Protein AF-A0ABD2A4E5-F1 (afdb_monomer)

Organism: Vespula squamosa (NCBI:txid30214)

Sequence (308 aa):
MLIKDEGRRREATTERTRACFKHRQGCGNALSTCFVIFLIALMTTSEFSDAKQLEKRILQRGCKLEGLHPLLIVTYKNITVSVDKITVPHGERVMVRCRELGKYKLIGDPSLHCRNATWNGKLPSCVPTTAISNYTGDPEDVPPTIVFGLPAGSAAIEPTGTLAVFPGSILHLECLFARRLGNPEWTWTSTFRQYLTGWAIAAKERDWKYRLSIYYAKVQDSGVYTCSTPRGLANSIRVHVVDVQCPVINLPEGPLIDKIEGARMGHSANFECPLGYRLEGASMITCQYNGEQLILIMFKAKFRCEQW

Structure (mmCIF, N/CA/C/O backbone):
data_AF-A0ABD2A4E5-F1
#
_entry.id   AF-A0ABD2A4E5-F1
#
loop_
_atom_site.group_PDB
_atom_site.id
_atom_site.type_symbol
_atom_site.label_atom_id
_atom_site.label_alt_id
_atom_site.label_comp_id
_atom_site.label_asym_id
_atom_site.label_entity_id
_atom_site.label_seq_id
_atom_site.pdbx_PDB_ins_code
_atom_site.Cartn_x
_atom_site.Cartn_y
_atom_site.Cartn_z
_atom_site.occupancy
_atom_site.B_iso_or_equiv
_atom_site.auth_seq_id
_atom_site.auth_comp_id
_atom_site.auth_asym_id
_atom_site.auth_atom_id
_atom_site.pdbx_PDB_model_num
ATOM 1 N N . MET A 1 1 ? -28.233 -81.135 -5.220 1.00 36.69 1 MET A N 1
ATOM 2 C CA . MET A 1 1 ? -26.937 -81.849 -5.285 1.00 36.69 1 MET A CA 1
ATOM 3 C C . MET A 1 1 ? -26.067 -81.244 -4.190 1.00 36.69 1 MET A C 1
ATOM 5 O O . MET A 1 1 ? -26.077 -80.029 -4.076 1.00 36.69 1 MET A O 1
ATOM 9 N N . LEU A 1 2 ? -25.575 -81.999 -3.199 1.00 28.19 2 LEU A N 1
ATOM 10 C CA . LEU A 1 2 ? -24.590 -83.096 -3.310 1.00 28.19 2 LEU A CA 1
ATOM 11 C C . LEU A 1 2 ? -23.276 -82.553 -3.908 1.00 28.19 2 LEU A C 1
ATOM 13 O O . LEU A 1 2 ? -23.335 -81.967 -4.980 1.00 28.19 2 LEU A O 1
ATOM 17 N N . ILE A 1 3 ? -22.096 -82.707 -3.299 1.00 31.06 3 ILE A N 1
ATOM 18 C CA . ILE A 1 3 ? -21.651 -83.554 -2.165 1.00 31.06 3 ILE A CA 1
ATOM 19 C C . ILE A 1 3 ? -20.412 -82.833 -1.538 1.00 31.06 3 ILE A C 1
ATOM 21 O O . ILE A 1 3 ? -19.737 -82.118 -2.272 1.00 31.06 3 ILE A O 1
ATOM 25 N N . LYS A 1 4 ? -20.242 -82.724 -0.200 1.00 29.22 4 LYS A N 1
ATOM 26 C CA . LYS A 1 4 ? -19.541 -83.671 0.728 1.00 29.22 4 LYS A CA 1
ATOM 27 C C . LYS A 1 4 ? -18.080 -83.960 0.301 1.00 29.22 4 LYS A C 1
ATOM 29 O O . LYS A 1 4 ? -17.791 -83.894 -0.881 1.00 29.22 4 LYS A O 1
ATOM 34 N N . ASP A 1 5 ? -17.110 -84.385 1.114 1.00 32.84 5 ASP A N 1
ATOM 35 C CA . ASP A 1 5 ? -16.858 -84.547 2.568 1.00 32.84 5 ASP A CA 1
ATOM 36 C C . ASP A 1 5 ? -15.333 -84.844 2.700 1.00 32.84 5 ASP A C 1
ATOM 38 O O . ASP A 1 5 ? -14.687 -85.088 1.684 1.00 32.84 5 ASP A O 1
ATOM 42 N N . GLU A 1 6 ? -14.642 -84.877 3.845 1.00 33.66 6 GLU A N 1
ATOM 43 C CA . GLU A 1 6 ? -14.952 -84.647 5.271 1.00 33.66 6 GLU A CA 1
ATOM 44 C C . GLU A 1 6 ? -13.727 -83.909 5.902 1.00 33.66 6 GLU A C 1
ATOM 46 O O . GLU A 1 6 ? -12.787 -83.599 5.179 1.00 33.66 6 GLU A O 1
ATOM 51 N N . GLY A 1 7 ? -13.620 -83.485 7.169 1.00 31.80 7 GLY A N 1
ATOM 52 C CA . GLY A 1 7 ? -13.809 -84.169 8.462 1.00 31.80 7 GLY A CA 1
ATOM 53 C C . GLY A 1 7 ? -12.487 -84.065 9.268 1.00 31.80 7 GLY A C 1
ATOM 54 O O . GLY A 1 7 ? -11.452 -83.746 8.704 1.00 31.80 7 GLY A O 1
ATOM 55 N N . ARG A 1 8 ? -12.377 -84.312 10.576 1.00 27.91 8 ARG A N 1
ATOM 56 C CA . ARG A 1 8 ? -13.337 -84.663 11.628 1.00 27.91 8 ARG A CA 1
ATOM 57 C C . ARG A 1 8 ? -12.520 -84.865 12.925 1.00 27.91 8 ARG A C 1
ATOM 59 O O . ARG A 1 8 ? -11.762 -85.821 12.967 1.00 27.91 8 ARG A O 1
ATOM 66 N N . ARG A 1 9 ? -12.809 -84.050 13.964 1.00 29.89 9 ARG A N 1
ATOM 67 C CA . ARG A 1 9 ? -13.067 -84.449 15.387 1.00 29.89 9 ARG A CA 1
ATOM 68 C C . ARG A 1 9 ? -11.839 -85.026 16.164 1.00 29.89 9 ARG A C 1
ATOM 70 O O . ARG A 1 9 ? -10.991 -85.675 15.582 1.00 29.89 9 ARG A O 1
ATOM 77 N N . ARG A 1 10 ? -11.635 -84.816 17.473 1.00 29.97 10 ARG A N 1
ATOM 78 C CA . ARG A 1 10 ? -12.428 -85.256 18.649 1.00 29.97 10 ARG A CA 1
ATOM 79 C C . ARG A 1 10 ? -11.918 -84.545 19.921 1.00 29.97 10 ARG A C 1
ATOM 81 O O . ARG A 1 10 ? -10.721 -84.338 20.033 1.00 29.97 10 ARG A O 1
ATOM 88 N N . GLU A 1 11 ? -12.806 -83.921 20.706 1.00 28.62 11 GLU A N 1
ATOM 89 C CA . GLU A 1 11 ? -13.456 -84.406 21.963 1.00 28.62 11 GLU A CA 1
ATOM 90 C C . GLU A 1 11 ? -12.688 -83.868 23.198 1.00 28.62 11 GLU A C 1
ATOM 92 O O . GLU A 1 11 ? -11.468 -83.890 23.208 1.00 28.62 11 GLU A O 1
ATOM 97 N N . ALA A 1 12 ? -13.325 -83.047 24.050 1.00 26.23 12 ALA A N 1
ATOM 98 C CA . ALA A 1 12 ? -13.966 -83.410 25.334 1.00 26.23 12 ALA A CA 1
ATOM 99 C C . ALA A 1 12 ? -12.931 -83.811 26.420 1.00 26.23 12 ALA A C 1
ATOM 101 O O . ALA A 1 12 ? -11.988 -84.523 26.120 1.00 26.23 12 ALA A O 1
ATOM 102 N N . THR A 1 13 ? -13.012 -83.370 27.681 1.00 27.58 13 THR A N 1
ATOM 103 C CA . THR A 1 13 ? -14.192 -83.426 28.568 1.00 27.58 13 THR A CA 1
ATOM 104 C C . THR A 1 13 ? -14.262 -82.333 29.652 1.00 27.58 13 THR A C 1
ATOM 106 O O . THR A 1 13 ? -13.311 -81.620 29.955 1.00 27.58 13 THR A O 1
ATOM 109 N N . THR A 1 14 ? -15.455 -82.231 30.239 1.00 27.44 14 THR A N 1
ATOM 110 C CA . THR A 1 14 ? -15.840 -81.491 31.452 1.00 27.44 14 THR A CA 1
ATOM 111 C C . THR A 1 14 ? -15.263 -82.112 32.729 1.00 27.44 14 THR A C 1
ATOM 113 O O . THR A 1 14 ? -15.285 -83.332 32.820 1.00 27.44 14 THR A O 1
ATOM 116 N N . GLU A 1 15 ? -14.952 -81.318 33.768 1.00 29.97 15 GLU A N 1
ATOM 117 C CA . GLU A 1 15 ? -15.329 -81.694 35.148 1.00 29.97 15 GLU A CA 1
ATOM 118 C C . GLU A 1 15 ? -15.357 -80.532 36.164 1.00 29.97 15 GLU A C 1
ATOM 120 O O . GLU A 1 15 ? -14.618 -79.553 36.067 1.00 29.97 15 GLU A O 1
ATOM 125 N N . ARG A 1 16 ? -16.262 -80.644 37.146 1.00 30.62 16 ARG A N 1
ATOM 126 C CA . ARG A 1 16 ? -16.371 -79.789 38.343 1.00 30.62 16 ARG A CA 1
ATOM 127 C C . ARG A 1 16 ? -15.831 -80.572 39.539 1.00 30.62 16 ARG A C 1
ATOM 129 O O . ARG A 1 16 ? -16.328 -81.670 39.741 1.00 30.62 16 ARG A O 1
ATOM 136 N N . THR A 1 17 ? -15.092 -79.935 40.454 1.00 29.78 17 THR A N 1
ATOM 137 C CA . THR A 1 17 ? -15.325 -80.151 41.903 1.00 29.78 17 THR A CA 1
ATOM 138 C C . THR A 1 17 ? -14.737 -79.053 42.790 1.00 29.78 17 THR A C 1
ATOM 140 O O . THR A 1 17 ? -13.671 -78.511 42.520 1.00 29.78 17 THR A O 1
ATOM 143 N N . ARG A 1 18 ? -15.438 -78.758 43.894 1.00 27.77 18 ARG A N 1
ATOM 144 C CA . ARG A 1 18 ? -14.886 -78.086 45.086 1.00 27.77 18 ARG A CA 1
ATOM 145 C C . ARG A 1 18 ? -14.062 -79.095 45.895 1.00 27.77 18 ARG A C 1
ATOM 147 O O . ARG A 1 18 ? -14.503 -80.236 45.972 1.00 27.77 18 ARG A O 1
ATOM 154 N N . ALA A 1 19 ? -13.045 -78.645 46.635 1.00 29.50 19 ALA A N 1
ATOM 155 C CA . ALA A 1 19 ? -12.897 -78.929 48.077 1.00 29.50 19 ALA A CA 1
ATOM 156 C C . ALA A 1 19 ? -11.671 -78.217 48.688 1.00 29.50 19 ALA A C 1
ATOM 158 O O . ALA A 1 19 ? -10.807 -77.706 47.982 1.00 29.50 19 ALA A O 1
ATOM 159 N N . CYS A 1 20 ? -11.644 -78.151 50.020 1.00 26.80 20 CYS A N 1
ATOM 160 C CA . CYS A 1 20 ? -10.705 -77.376 50.832 1.00 26.80 20 CYS A CA 1
ATOM 161 C C . CYS A 1 20 ? -9.559 -78.205 51.452 1.00 26.80 20 CYS A C 1
ATOM 163 O O . CYS A 1 20 ? -9.691 -79.406 51.647 1.00 26.80 20 CYS A O 1
ATOM 165 N N . PHE A 1 21 ? -8.578 -77.451 51.977 1.00 25.36 21 PHE A N 1
ATOM 166 C CA . PHE A 1 21 ? -7.814 -77.693 53.222 1.00 25.36 21 PHE A CA 1
ATOM 167 C C . PHE A 1 21 ? -6.531 -78.559 53.214 1.00 25.36 21 PHE A C 1
ATOM 169 O O . PHE A 1 21 ? -6.596 -79.756 52.996 1.00 25.36 21 PHE A O 1
ATOM 176 N N . LYS A 1 22 ? -5.424 -77.899 53.636 1.00 28.70 22 LYS A N 1
ATOM 177 C CA . LYS A 1 22 ? -4.299 -78.312 54.532 1.00 28.70 22 LYS A CA 1
ATOM 178 C C . LYS A 1 22 ? -3.608 -79.684 54.289 1.00 28.70 22 LYS A C 1
ATOM 180 O O . LYS A 1 22 ? -4.257 -80.678 54.043 1.00 28.70 22 LYS A O 1
ATOM 185 N N . HIS A 1 23 ? -2.292 -79.864 54.465 1.00 27.98 23 HIS A N 1
ATOM 186 C CA . HIS A 1 23 ? -1.299 -79.174 55.314 1.00 27.98 23 HIS A CA 1
ATOM 187 C C . HIS A 1 23 ? 0.139 -79.604 54.905 1.00 27.98 23 HIS A C 1
ATOM 189 O O . HIS A 1 23 ? 0.254 -80.758 54.533 1.00 27.98 23 HIS A O 1
ATOM 195 N N . ARG A 1 24 ? 1.188 -78.761 55.106 1.00 28.73 24 ARG A N 1
ATOM 196 C CA . ARG A 1 24 ? 2.631 -79.090 55.423 1.00 28.73 24 ARG A CA 1
ATOM 197 C C . ARG A 1 24 ? 3.378 -80.166 54.558 1.00 28.73 24 ARG A C 1
ATOM 199 O O . ARG A 1 24 ? 2.820 -81.181 54.209 1.00 28.73 24 ARG A O 1
ATOM 206 N N . GLN A 1 25 ? 4.680 -80.117 54.237 1.00 31.69 25 GLN A N 1
ATOM 207 C CA . GLN A 1 25 ? 5.859 -79.340 54.672 1.00 31.69 25 GLN A CA 1
ATOM 208 C C . GLN A 1 25 ? 7.037 -79.668 53.707 1.00 31.69 25 GLN A C 1
ATOM 210 O O . GLN A 1 25 ? 7.079 -80.792 53.218 1.00 31.69 25 GLN A O 1
ATOM 215 N N . GLY A 1 26 ? 8.024 -78.782 53.486 1.00 29.73 26 GLY A N 1
ATOM 216 C CA . GLY A 1 26 ? 9.295 -79.159 52.816 1.00 29.73 26 GLY A CA 1
ATOM 217 C C . GLY A 1 26 ? 9.986 -78.039 52.018 1.00 29.73 26 GLY A C 1
ATOM 218 O O . GLY A 1 26 ? 9.405 -77.505 51.081 1.00 29.73 26 GLY A O 1
ATOM 219 N N . CYS A 1 27 ? 11.220 -77.673 52.390 1.00 29.25 27 CYS A N 1
ATOM 220 C CA . CYS A 1 27 ? 12.003 -76.581 51.777 1.00 29.25 27 CYS A CA 1
ATOM 221 C C . CYS A 1 27 ? 12.856 -77.021 50.571 1.00 29.25 27 CYS A C 1
ATOM 223 O O . CYS A 1 27 ? 13.308 -78.161 50.526 1.00 29.25 27 CYS A O 1
ATOM 225 N N . GLY A 1 28 ? 13.194 -76.078 49.674 1.00 30.69 28 GLY A N 1
ATOM 226 C CA . GLY A 1 28 ? 14.202 -76.301 48.622 1.00 30.69 28 GLY A CA 1
ATOM 227 C C . GLY A 1 28 ? 14.411 -75.151 47.619 1.00 30.69 28 GLY A C 1
ATOM 228 O O . GLY A 1 28 ? 13.956 -75.240 46.489 1.00 30.69 28 GLY A O 1
ATOM 229 N N . ASN A 1 29 ? 15.115 -74.085 48.021 1.00 43.25 29 ASN A N 1
ATOM 230 C CA . ASN A 1 29 ? 15.882 -73.143 47.173 1.00 43.25 29 ASN A CA 1
ATOM 231 C C . ASN A 1 29 ? 15.352 -72.772 45.761 1.00 43.25 29 ASN A C 1
ATOM 233 O O . ASN A 1 29 ? 16.011 -73.047 44.761 1.00 43.25 29 ASN A O 1
ATOM 237 N N . ALA A 1 30 ? 14.248 -72.016 45.678 1.00 44.72 30 ALA A N 1
ATOM 238 C CA . ALA A 1 30 ? 13.751 -71.427 44.418 1.00 44.72 30 ALA A CA 1
ATOM 239 C C . ALA A 1 30 ? 13.548 -69.890 44.449 1.00 44.72 30 ALA A C 1
ATOM 241 O O . ALA A 1 30 ? 12.911 -69.333 43.560 1.00 44.72 30 ALA A O 1
ATOM 242 N N . LEU A 1 31 ? 14.074 -69.180 45.461 1.00 45.44 31 LEU A N 1
ATOM 243 C CA . LEU A 1 31 ? 13.857 -67.728 45.629 1.00 45.44 31 LEU A CA 1
ATOM 244 C C . LEU A 1 31 ? 14.938 -66.809 45.027 1.00 45.44 31 LEU A C 1
ATOM 246 O O . LEU A 1 31 ? 14.687 -65.617 44.884 1.00 45.44 31 LEU A O 1
ATOM 250 N N . SER A 1 32 ? 16.118 -67.323 44.663 1.00 52.69 32 SER A N 1
ATOM 251 C CA . SER A 1 32 ? 17.227 -66.476 44.179 1.00 52.69 32 SER A CA 1
ATOM 252 C C . SER A 1 32 ? 17.117 -66.135 42.683 1.00 52.69 32 SER A C 1
ATOM 254 O O . SER A 1 32 ? 17.246 -64.980 42.283 1.00 52.69 32 SER A O 1
ATOM 256 N N . THR A 1 33 ? 16.803 -67.121 41.838 1.00 51.44 33 THR A N 1
ATOM 257 C CA . THR A 1 33 ? 16.803 -66.963 40.372 1.00 51.44 33 THR A CA 1
ATOM 258 C C . THR A 1 33 ? 15.665 -66.081 39.858 1.00 51.44 33 THR A C 1
ATOM 260 O O . THR A 1 33 ? 15.904 -65.208 39.026 1.00 51.44 33 THR A O 1
ATOM 263 N N . CYS A 1 34 ? 14.443 -66.242 40.377 1.00 51.69 34 CYS A N 1
ATOM 264 C CA . CYS A 1 34 ? 13.301 -65.422 39.959 1.00 51.69 34 CYS A CA 1
ATOM 265 C C . CYS A 1 34 ? 13.487 -63.934 40.289 1.00 51.69 34 CYS A C 1
ATOM 267 O O . CYS A 1 34 ? 13.122 -63.092 39.474 1.00 51.69 34 CYS A O 1
ATOM 269 N N . PHE A 1 35 ? 14.091 -63.598 41.435 1.00 54.41 35 PHE A N 1
ATOM 270 C CA . PHE A 1 35 ? 14.342 -62.201 41.808 1.00 54.41 35 PHE A CA 1
ATOM 271 C C . PHE A 1 35 ? 15.370 -61.540 40.881 1.00 54.41 35 PHE A C 1
ATOM 273 O O . PHE A 1 35 ? 15.167 -60.410 40.442 1.00 54.41 35 PHE A O 1
ATOM 280 N N . VAL A 1 36 ? 16.435 -62.263 40.518 1.00 56.78 36 VAL A N 1
ATOM 281 C CA . VAL A 1 36 ? 17.453 -61.778 39.574 1.00 56.78 36 VAL A CA 1
ATOM 282 C C . VAL A 1 36 ? 16.865 -61.584 38.172 1.00 56.78 36 VAL A C 1
ATOM 284 O O . VAL A 1 36 ? 17.083 -60.538 37.569 1.00 56.78 36 VAL A O 1
ATOM 287 N N . ILE A 1 37 ? 16.058 -62.525 37.669 1.00 57.16 37 ILE A N 1
ATOM 288 C CA . ILE A 1 37 ? 15.406 -62.391 36.352 1.00 57.16 37 ILE A CA 1
ATOM 289 C C . ILE A 1 37 ? 14.423 -61.208 36.338 1.00 57.16 37 ILE A C 1
ATOM 291 O O . ILE A 1 37 ? 14.407 -60.443 35.376 1.00 57.16 37 ILE A O 1
ATOM 295 N N . PHE A 1 38 ? 13.647 -61.008 37.410 1.00 54.81 38 PHE A N 1
ATOM 296 C CA . PHE A 1 38 ? 12.711 -59.883 37.509 1.00 54.81 38 PHE A CA 1
ATOM 297 C C . PHE A 1 38 ? 13.439 -58.529 37.579 1.00 54.81 38 PHE A C 1
ATOM 299 O O . PHE A 1 38 ? 13.006 -57.567 36.949 1.00 54.81 38 PHE A O 1
ATOM 306 N N . LEU A 1 39 ? 14.582 -58.460 38.271 1.00 54.56 39 LEU A N 1
ATOM 307 C CA . LEU A 1 39 ? 15.429 -57.263 38.307 1.00 54.56 39 LEU A CA 1
ATOM 308 C C . LEU A 1 39 ? 16.104 -56.981 36.955 1.00 54.56 39 LEU A C 1
ATOM 310 O O . LEU A 1 39 ? 16.117 -55.831 36.528 1.00 54.56 39 LEU A O 1
ATOM 314 N N . ILE A 1 40 ? 16.598 -57.994 36.234 1.00 55.50 40 ILE A N 1
ATOM 315 C CA . ILE A 1 40 ? 17.177 -57.809 34.888 1.00 55.50 40 ILE A CA 1
ATOM 316 C C . ILE A 1 40 ? 16.096 -57.368 33.880 1.00 55.50 40 ILE A C 1
ATOM 318 O O . ILE A 1 40 ? 16.348 -56.499 33.043 1.00 55.50 40 ILE A O 1
ATOM 322 N N . ALA A 1 41 ? 14.872 -57.896 33.984 1.00 54.12 41 ALA A N 1
ATOM 323 C CA . ALA A 1 41 ? 13.731 -57.445 33.183 1.00 54.12 41 ALA A CA 1
ATOM 324 C C . ALA A 1 41 ? 13.323 -55.990 33.504 1.00 54.12 41 ALA A C 1
ATOM 326 O O . ALA A 1 41 ? 13.021 -55.210 32.601 1.00 54.12 41 ALA A O 1
ATOM 327 N N . LEU A 1 42 ? 13.366 -55.583 34.777 1.00 51.12 42 LEU A N 1
ATOM 328 C CA . LEU A 1 42 ? 13.130 -54.190 35.173 1.00 51.12 42 LEU A CA 1
ATOM 329 C C . LEU A 1 42 ? 14.223 -53.243 34.645 1.00 51.12 42 LEU A C 1
ATOM 331 O O . LEU A 1 42 ? 13.891 -52.217 34.060 1.00 51.12 42 LEU A O 1
ATOM 335 N N . MET A 1 43 ? 15.505 -53.612 34.749 1.00 47.84 43 MET A N 1
ATOM 336 C CA . MET A 1 43 ? 16.617 -52.793 34.236 1.00 47.84 43 MET A CA 1
ATOM 337 C C . MET A 1 43 ? 16.587 -52.638 32.702 1.00 47.84 43 MET A C 1
ATOM 339 O O . MET A 1 43 ? 16.821 -51.551 32.175 1.00 47.84 43 MET A O 1
ATOM 343 N N . THR A 1 44 ? 16.235 -53.698 31.967 1.00 48.34 44 THR A N 1
ATOM 344 C CA . THR A 1 44 ? 16.155 -53.655 30.491 1.00 48.34 44 THR A CA 1
ATOM 345 C C . THR A 1 44 ? 14.907 -52.940 29.962 1.00 48.34 44 THR A C 1
ATOM 347 O O . THR A 1 44 ? 14.926 -52.419 28.846 1.00 48.34 44 THR A O 1
ATOM 350 N N . THR A 1 45 ? 13.833 -52.845 30.754 1.00 46.84 45 THR A N 1
ATOM 351 C CA . THR A 1 45 ? 12.641 -52.055 30.389 1.00 46.84 45 THR A CA 1
ATOM 352 C C . THR A 1 45 ? 12.776 -50.564 30.712 1.00 46.84 45 THR A C 1
ATOM 354 O O . THR A 1 45 ? 12.159 -49.754 30.016 1.00 46.84 45 THR A O 1
ATOM 357 N N . SER A 1 46 ? 13.620 -50.169 31.677 1.00 44.84 46 SER A N 1
ATOM 358 C CA . SER A 1 46 ? 13.918 -48.751 31.933 1.00 44.84 46 SER A CA 1
ATOM 359 C C . SER A 1 46 ? 14.746 -48.088 30.827 1.00 44.84 46 SER A C 1
ATOM 361 O O . SER A 1 46 ? 14.425 -46.973 30.423 1.00 44.84 46 SER A O 1
ATOM 363 N N . GLU A 1 47 ? 15.763 -48.760 30.277 1.00 48.78 47 GLU A N 1
ATOM 364 C CA . GLU A 1 47 ? 16.667 -48.134 29.293 1.00 48.78 47 GLU A CA 1
ATOM 365 C C . GLU A 1 47 ? 16.041 -47.995 27.892 1.00 48.78 47 GLU A C 1
ATOM 367 O O . GLU A 1 47 ? 16.259 -47.001 27.196 1.00 48.78 47 GLU A O 1
ATOM 372 N N . PHE A 1 48 ? 15.205 -48.952 27.470 1.00 43.88 48 PHE A N 1
ATOM 373 C CA . PHE A 1 48 ? 14.649 -48.953 26.109 1.00 43.88 48 PHE A CA 1
ATOM 374 C C . PHE A 1 48 ? 13.511 -47.936 25.894 1.00 43.88 48 PHE A C 1
ATOM 376 O O . PHE A 1 48 ? 13.226 -47.545 24.758 1.00 43.88 48 PHE A O 1
ATOM 383 N N . SER A 1 49 ? 12.856 -47.497 26.974 1.00 44.56 49 SER A N 1
ATOM 384 C CA . SER A 1 49 ? 11.787 -46.492 26.908 1.00 44.56 49 SER A CA 1
ATOM 385 C C . SER A 1 49 ? 12.347 -45.067 26.802 1.00 44.56 49 SER A C 1
ATOM 387 O O . SER A 1 49 ? 11.799 -44.240 26.071 1.00 44.56 49 SER A O 1
ATOM 389 N N . ASP A 1 50 ? 13.489 -44.791 27.444 1.00 49.66 50 ASP A N 1
ATOM 390 C CA . ASP A 1 50 ? 14.129 -43.472 27.393 1.00 49.66 50 ASP A CA 1
ATOM 391 C C . ASP A 1 50 ? 14.800 -43.209 26.034 1.00 49.66 50 ASP A C 1
ATOM 393 O O . ASP A 1 50 ? 14.682 -42.113 25.489 1.00 49.66 50 ASP A O 1
ATOM 397 N N . ALA A 1 51 ? 15.404 -44.226 25.403 1.00 46.19 51 ALA A N 1
ATOM 398 C CA . ALA A 1 51 ? 16.017 -44.087 24.077 1.00 46.19 51 ALA A CA 1
ATOM 399 C C . ALA A 1 51 ? 15.017 -43.611 22.999 1.00 46.19 51 ALA A C 1
ATOM 401 O O . ALA A 1 51 ? 15.308 -42.675 22.252 1.00 46.19 51 ALA A O 1
ATOM 402 N N . LYS A 1 52 ? 13.798 -44.171 22.961 1.00 49.66 52 LYS A N 1
ATOM 403 C CA . LYS A 1 52 ? 12.737 -43.728 22.029 1.00 49.66 52 LYS A CA 1
ATOM 404 C C . LYS A 1 52 ? 12.160 -42.352 22.385 1.00 49.66 52 LYS A C 1
ATOM 406 O O . LYS A 1 52 ? 11.765 -41.601 21.492 1.00 49.66 52 LYS A O 1
ATOM 411 N N . GLN A 1 53 ? 12.135 -41.993 23.669 1.00 46.88 53 GLN A N 1
ATOM 412 C CA . GLN A 1 53 ? 11.726 -40.664 24.141 1.00 46.88 53 GLN A CA 1
ATOM 413 C C . GLN A 1 53 ? 12.791 -39.589 23.817 1.00 46.88 53 GLN A C 1
ATOM 415 O O . GLN A 1 53 ? 12.459 -38.425 23.571 1.00 46.88 53 GLN A O 1
ATOM 420 N N . LEU A 1 54 ? 14.069 -39.981 23.791 1.00 47.88 54 LEU A N 1
ATOM 421 C CA . LEU A 1 54 ? 15.227 -39.152 23.459 1.00 47.88 54 LEU A CA 1
ATOM 422 C C . LEU A 1 54 ? 15.406 -38.984 21.942 1.00 47.88 54 LEU A C 1
ATOM 424 O O . LEU A 1 54 ? 15.710 -37.885 21.490 1.00 47.88 54 LEU A O 1
ATOM 428 N N . GLU A 1 55 ? 15.116 -40.008 21.139 1.00 47.25 55 GLU A N 1
ATOM 429 C CA . GLU A 1 55 ? 15.102 -39.917 19.670 1.00 47.25 55 GLU A CA 1
ATOM 430 C C . GLU A 1 55 ? 13.916 -39.079 19.154 1.00 47.25 55 GLU A C 1
ATOM 432 O O . GLU A 1 55 ? 14.051 -38.296 18.214 1.00 47.25 55 GLU A O 1
ATOM 437 N N . LYS A 1 56 ? 12.773 -39.086 19.857 1.00 46.16 56 LYS A N 1
ATOM 438 C CA . LYS A 1 56 ? 11.700 -38.095 19.634 1.00 46.16 56 LYS A CA 1
ATOM 439 C C . LYS A 1 56 ? 12.108 -36.663 20.039 1.00 46.16 56 LYS A C 1
ATOM 441 O O . LYS A 1 56 ? 11.419 -35.705 19.695 1.00 46.16 56 LYS A O 1
ATOM 446 N N . ARG A 1 57 ? 13.250 -36.514 20.724 1.00 47.19 57 ARG A N 1
ATOM 447 C CA . ARG A 1 57 ? 14.000 -35.266 20.937 1.00 47.19 57 ARG A CA 1
ATOM 448 C C . ARG A 1 57 ? 15.258 -35.177 20.054 1.00 47.19 57 ARG A C 1
ATOM 450 O O . ARG A 1 57 ? 16.228 -34.526 20.445 1.00 47.19 57 ARG A O 1
ATOM 457 N N . ILE A 1 58 ? 15.209 -35.676 18.809 1.00 57.31 58 ILE A N 1
ATOM 458 C CA . ILE A 1 58 ? 15.968 -35.040 17.717 1.00 57.31 58 ILE A CA 1
ATOM 459 C C . ILE A 1 58 ? 15.597 -33.556 17.751 1.00 57.31 58 ILE A C 1
ATOM 461 O O . ILE A 1 58 ? 14.461 -33.162 17.488 1.00 57.31 58 ILE A O 1
ATOM 465 N N . LEU A 1 59 ? 16.557 -32.758 18.206 1.00 60.78 59 LEU A N 1
ATOM 466 C CA . LEU A 1 59 ? 16.346 -31.431 18.761 1.00 60.78 59 LEU A CA 1
ATOM 467 C C . LEU A 1 59 ? 15.839 -30.475 17.672 1.00 60.78 59 LEU A C 1
ATOM 469 O O . LEU A 1 59 ? 16.636 -29.862 16.960 1.00 60.78 59 LEU A O 1
ATOM 473 N N . GLN A 1 60 ? 14.514 -30.344 17.550 1.00 64.00 60 GLN A N 1
ATOM 474 C CA . GLN A 1 60 ? 13.833 -29.402 16.659 1.00 64.00 60 GLN A CA 1
ATOM 475 C C . GLN A 1 60 ? 14.069 -27.966 17.147 1.00 64.00 60 GLN A C 1
ATOM 477 O O . GLN A 1 60 ? 13.217 -27.324 17.761 1.00 64.00 60 GLN A O 1
ATOM 482 N N . ARG A 1 61 ? 15.290 -27.480 16.914 1.00 79.50 61 ARG A N 1
ATOM 483 C CA . ARG A 1 61 ? 15.744 -26.145 17.294 1.00 79.50 61 ARG A CA 1
ATOM 484 C C . ARG A 1 61 ? 14.887 -25.096 16.588 1.00 79.50 61 ARG A C 1
ATOM 486 O O . ARG A 1 61 ? 14.622 -25.200 15.387 1.00 79.50 61 ARG A O 1
ATOM 493 N N . GLY A 1 62 ? 14.487 -24.080 17.346 1.00 83.50 62 GLY A N 1
ATOM 494 C CA . GLY A 1 62 ? 13.870 -22.885 16.788 1.00 83.50 62 GLY A CA 1
ATOM 495 C C . GLY A 1 62 ? 14.858 -22.084 15.939 1.00 83.50 62 GLY A C 1
ATOM 496 O O . GLY A 1 62 ? 16.074 -22.195 16.099 1.00 83.50 62 GLY A O 1
ATOM 497 N N . CYS A 1 63 ? 14.321 -21.284 15.030 1.00 87.25 63 CYS A N 1
ATOM 498 C CA . CYS A 1 63 ? 15.071 -20.438 14.118 1.00 87.25 63 CYS A CA 1
ATOM 499 C C . CYS A 1 63 ? 15.177 -19.035 14.709 1.00 87.25 63 CYS A C 1
ATOM 501 O O . CYS A 1 63 ? 14.169 -18.429 15.081 1.00 87.25 63 CYS A O 1
ATOM 503 N N . LYS A 1 64 ? 16.393 -18.501 14.793 1.00 86.06 64 LYS A N 1
ATOM 504 C CA . LYS A 1 64 ? 16.597 -17.106 15.175 1.00 86.06 64 LYS A CA 1
ATOM 505 C C . LYS A 1 64 ? 16.373 -16.185 13.981 1.00 86.06 64 LYS A C 1
ATOM 507 O O . LYS A 1 64 ? 16.710 -16.541 12.852 1.00 86.06 64 LYS A O 1
ATOM 512 N N . LEU A 1 65 ? 15.839 -14.996 14.229 1.00 78.25 65 LEU A N 1
ATOM 513 C CA . LEU A 1 65 ? 15.831 -13.911 13.252 1.00 78.25 65 LEU A CA 1
ATOM 514 C C . LEU A 1 65 ? 17.118 -13.095 13.449 1.00 78.25 65 LEU A C 1
ATOM 516 O O . LEU A 1 65 ? 17.142 -12.150 14.219 1.00 78.25 65 LEU A O 1
ATOM 520 N N . GLU A 1 66 ? 18.204 -13.489 12.789 1.00 77.69 66 GLU A N 1
ATOM 521 C CA . GLU A 1 66 ? 19.489 -12.771 12.815 1.00 77.69 66 GLU A CA 1
ATOM 522 C C . GLU A 1 66 ? 19.891 -12.416 11.369 1.00 77.69 66 GLU A C 1
ATOM 524 O O . GLU A 1 66 ? 19.564 -13.147 10.433 1.00 77.69 66 GLU A O 1
ATOM 529 N N . GLY A 1 67 ? 20.568 -11.279 11.165 1.00 73.31 67 GLY A N 1
ATOM 530 C CA . GLY A 1 67 ? 21.082 -10.870 9.846 1.00 73.31 67 GLY A CA 1
ATOM 531 C C . GLY A 1 67 ? 20.043 -10.354 8.836 1.00 73.31 67 GLY A C 1
ATOM 532 O O . GLY A 1 67 ? 20.340 -10.274 7.645 1.00 73.31 67 GLY A O 1
ATOM 533 N N . LEU A 1 68 ? 18.830 -9.999 9.275 1.00 79.00 68 LEU A N 1
ATOM 534 C CA . LEU A 1 68 ? 17.809 -9.404 8.404 1.00 79.00 68 LEU A CA 1
ATOM 535 C C . LEU A 1 68 ? 18.070 -7.909 8.141 1.00 79.00 68 LEU A C 1
ATOM 537 O O . LEU A 1 68 ? 18.544 -7.175 9.004 1.00 79.00 68 LEU A O 1
ATOM 541 N N . HIS A 1 69 ? 17.713 -7.442 6.941 1.00 80.19 69 HIS A N 1
ATOM 542 C CA . HIS A 1 69 ? 17.860 -6.043 6.528 1.00 80.19 69 HIS A CA 1
ATOM 543 C C . HIS A 1 69 ? 17.054 -5.075 7.436 1.00 80.19 69 HIS A C 1
ATOM 545 O O . HIS A 1 69 ? 15.865 -5.314 7.659 1.00 80.19 69 HIS A O 1
ATOM 551 N N . PRO A 1 70 ? 17.617 -3.937 7.899 1.00 83.62 70 PRO A N 1
ATOM 552 C CA . PRO A 1 70 ? 17.027 -3.091 8.958 1.00 83.62 70 PRO A CA 1
ATOM 553 C C . PRO A 1 70 ? 15.709 -2.381 8.589 1.00 83.62 70 PRO A C 1
ATOM 555 O O . PRO A 1 70 ? 15.022 -1.820 9.448 1.00 83.62 70 PRO A O 1
ATOM 558 N N . LEU A 1 71 ? 15.343 -2.386 7.304 1.00 86.50 71 LEU A N 1
ATOM 559 C CA . LEU A 1 71 ? 14.069 -1.851 6.805 1.00 86.50 71 LEU A CA 1
ATOM 560 C C . LEU A 1 71 ? 12.942 -2.893 6.751 1.00 86.50 71 LEU A C 1
ATOM 562 O O . LEU A 1 71 ? 11.833 -2.557 6.332 1.00 86.50 71 LEU A O 1
ATOM 566 N N . LEU A 1 72 ? 13.202 -4.137 7.154 1.00 88.19 72 LEU A N 1
ATOM 567 C CA . LEU A 1 72 ? 12.181 -5.174 7.255 1.00 88.19 72 LEU A CA 1
ATOM 568 C C . LEU A 1 72 ? 11.388 -5.019 8.558 1.00 88.19 72 LEU A C 1
ATOM 570 O O . LEU A 1 72 ? 11.934 -4.715 9.617 1.00 88.19 72 LEU A O 1
ATOM 574 N N . ILE A 1 73 ? 10.088 -5.269 8.472 1.00 88.69 73 ILE A N 1
ATOM 575 C CA . ILE A 1 73 ? 9.213 -5.530 9.610 1.00 88.69 73 ILE A CA 1
ATOM 576 C C . ILE A 1 73 ? 8.879 -7.015 9.560 1.00 88.69 73 ILE A C 1
ATOM 578 O O . ILE A 1 73 ? 8.404 -7.508 8.533 1.00 88.69 73 ILE A O 1
ATOM 582 N N . VAL A 1 74 ? 9.130 -7.712 10.667 1.00 88.50 74 VAL A N 1
ATOM 583 C CA . VAL A 1 74 ? 8.751 -9.113 10.841 1.00 88.50 74 VAL A CA 1
ATOM 584 C C . VAL A 1 74 ? 7.506 -9.180 11.716 1.00 88.50 74 VAL A C 1
ATOM 586 O O . VAL A 1 74 ? 7.438 -8.542 12.765 1.00 88.50 74 VAL A O 1
ATOM 589 N N . THR A 1 75 ? 6.535 -9.976 11.293 1.00 87.44 75 THR A N 1
ATOM 590 C CA . THR A 1 75 ? 5.306 -10.262 12.025 1.00 87.44 75 THR A CA 1
ATOM 591 C C . THR A 1 75 ? 5.278 -11.740 12.391 1.00 87.44 75 THR A C 1
ATOM 593 O O . THR A 1 75 ? 5.379 -12.611 11.523 1.00 87.44 75 THR A O 1
ATOM 596 N N . TYR A 1 76 ? 5.075 -12.027 13.672 1.00 87.12 76 TYR A N 1
ATOM 597 C CA . TYR A 1 76 ? 4.846 -13.368 14.197 1.00 87.12 76 TYR A CA 1
ATOM 598 C C . TYR A 1 76 ? 3.557 -13.361 15.021 1.00 87.12 76 TYR A C 1
ATOM 600 O O . TYR A 1 76 ? 3.403 -12.534 15.915 1.00 87.12 76 TYR A O 1
ATOM 608 N N . LYS A 1 77 ? 2.612 -14.253 14.691 1.00 81.69 77 LYS A N 1
ATOM 609 C CA . LYS A 1 77 ? 1.290 -14.357 15.348 1.00 81.69 77 LYS A CA 1
ATOM 610 C C . LYS A 1 77 ? 0.584 -12.996 15.489 1.00 81.69 77 LYS A C 1
ATOM 612 O O . LYS A 1 77 ? 0.178 -12.604 16.573 1.00 81.69 77 LYS A O 1
ATOM 617 N N . ASN A 1 78 ? 0.489 -12.275 14.367 1.00 74.44 78 ASN A N 1
ATOM 618 C CA . ASN A 1 78 ? -0.080 -10.923 14.216 1.00 74.44 78 ASN A CA 1
ATOM 619 C C . ASN A 1 78 ? 0.631 -9.784 14.977 1.00 74.44 78 ASN A C 1
ATOM 621 O O . ASN A 1 78 ? 0.267 -8.626 14.794 1.00 74.44 78 ASN A O 1
ATOM 625 N N . ILE A 1 79 ? 1.688 -10.072 15.740 1.00 77.19 79 ILE A N 1
ATOM 626 C CA . ILE A 1 79 ? 2.478 -9.075 16.468 1.00 77.19 79 ILE A CA 1
ATOM 627 C C . ILE A 1 79 ? 3.743 -8.742 15.669 1.00 77.19 79 ILE A C 1
ATOM 629 O O . ILE A 1 79 ? 4.457 -9.635 15.207 1.00 77.19 79 ILE A O 1
ATOM 633 N N . THR A 1 80 ? 4.051 -7.453 15.519 1.00 78.00 80 THR A N 1
ATOM 634 C CA . THR A 1 80 ? 5.329 -7.000 14.953 1.00 78.00 80 THR A CA 1
ATOM 635 C C . THR A 1 80 ? 6.460 -7.264 15.944 1.00 78.00 80 THR A C 1
ATOM 637 O O . THR A 1 80 ? 6.472 -6.693 17.036 1.00 78.00 80 THR A O 1
ATOM 640 N N . VAL A 1 81 ? 7.417 -8.110 15.570 1.00 79.75 81 VAL A N 1
ATOM 641 C CA . VAL A 1 81 ? 8.536 -8.525 16.424 1.00 79.75 81 VAL A CA 1
ATOM 642 C C . VAL A 1 81 ? 9.841 -7.848 16.010 1.00 79.75 81 VAL A C 1
ATOM 644 O O . VAL A 1 81 ? 10.128 -7.658 14.829 1.00 79.75 81 VAL A O 1
ATOM 647 N N . SER A 1 82 ? 10.654 -7.494 17.006 1.00 70.25 82 SER A N 1
ATOM 648 C CA . SER A 1 82 ? 12.040 -7.071 16.793 1.00 70.25 82 SER A CA 1
ATOM 649 C C . SER A 1 82 ? 12.873 -8.295 16.413 1.00 70.25 82 SER A C 1
ATOM 651 O O . SER A 1 82 ? 12.848 -9.295 17.130 1.00 70.25 82 SER A O 1
ATOM 653 N N . VAL A 1 83 ? 13.584 -8.186 15.286 1.00 67.06 83 VAL A N 1
ATOM 654 C CA . VAL A 1 83 ? 14.449 -9.219 14.692 1.00 67.06 83 VAL A CA 1
ATOM 655 C C . VAL A 1 83 ? 15.323 -9.874 15.770 1.00 67.06 83 VAL A C 1
ATOM 657 O O . VAL A 1 83 ? 15.139 -11.044 16.089 1.00 67.06 83 VAL A O 1
ATOM 660 N N . ASP A 1 84 ? 16.140 -9.084 16.461 1.00 66.44 84 ASP A N 1
ATOM 661 C CA . ASP A 1 84 ? 17.217 -9.583 17.328 1.00 66.44 84 ASP A CA 1
ATOM 662 C C . ASP A 1 84 ? 16.756 -10.161 18.685 1.00 66.44 84 ASP A C 1
ATOM 664 O O . ASP A 1 84 ? 17.581 -10.466 19.546 1.00 66.44 84 ASP A O 1
ATOM 668 N N . LYS A 1 85 ? 15.440 -10.272 18.929 1.00 67.25 85 LYS A N 1
ATOM 669 C CA . LYS A 1 85 ? 14.873 -10.581 20.259 1.00 67.25 85 LYS A CA 1
ATOM 670 C C . LYS A 1 85 ? 14.038 -11.857 20.337 1.00 67.25 85 LYS A C 1
ATOM 672 O O . LYS A 1 85 ? 13.550 -12.177 21.420 1.00 67.25 85 LYS A O 1
ATOM 677 N N . ILE A 1 86 ? 13.849 -12.589 19.238 1.00 79.12 86 ILE A N 1
ATOM 678 C CA . ILE A 1 86 ? 12.968 -13.765 19.218 1.00 79.12 86 ILE A CA 1
ATOM 679 C C . ILE A 1 86 ? 13.593 -14.977 18.518 1.00 79.12 86 ILE A C 1
ATOM 681 O O . ILE A 1 86 ? 14.170 -14.893 17.435 1.00 79.12 86 ILE A O 1
ATOM 685 N N . THR A 1 87 ? 13.430 -16.141 19.149 1.00 85.94 87 THR A N 1
ATOM 686 C CA . THR A 1 87 ? 13.650 -17.451 18.526 1.00 85.94 87 THR A CA 1
ATOM 687 C C . THR A 1 87 ? 12.287 -18.053 18.207 1.00 85.94 87 THR A C 1
ATOM 689 O O . THR A 1 87 ? 11.467 -18.251 19.102 1.00 85.94 87 THR A O 1
ATOM 692 N N . VAL A 1 88 ? 12.032 -18.322 16.932 1.00 88.38 88 VAL A N 1
ATOM 693 C CA . VAL A 1 88 ? 10.751 -18.835 16.442 1.00 88.38 88 VAL A CA 1
ATOM 694 C C . VAL A 1 88 ? 10.765 -20.368 16.497 1.00 88.38 88 VAL A C 1
ATOM 696 O O . VAL A 1 88 ? 11.715 -20.964 15.990 1.00 88.38 88 VAL A O 1
ATOM 699 N N . PRO A 1 89 ? 9.766 -21.034 17.107 1.00 89.81 89 PRO A N 1
ATOM 700 C CA . PRO A 1 89 ? 9.726 -22.494 17.196 1.00 89.81 89 PRO A CA 1
ATOM 701 C C . PRO A 1 89 ? 9.766 -23.203 15.836 1.00 89.81 89 PRO A C 1
ATOM 703 O O . PRO A 1 89 ? 9.392 -22.649 14.803 1.00 89.81 89 PRO A O 1
ATOM 706 N N . HIS A 1 90 ? 10.182 -24.469 15.841 1.00 89.62 90 HIS A N 1
ATOM 707 C CA . HIS A 1 90 ? 10.096 -25.318 14.657 1.00 89.62 90 HIS A CA 1
ATOM 708 C C . HIS A 1 90 ? 8.650 -25.444 14.146 1.00 89.62 90 HIS A C 1
ATOM 710 O O . HIS A 1 90 ? 7.715 -25.545 14.936 1.00 89.62 90 HIS A O 1
ATOM 716 N N . GLY A 1 91 ? 8.468 -25.464 12.823 1.00 88.25 91 GLY A N 1
ATOM 717 C CA . GLY A 1 91 ? 7.161 -25.618 12.177 1.00 88.25 91 GLY A CA 1
ATOM 718 C C . GLY A 1 91 ? 6.355 -24.319 12.056 1.00 88.25 91 GLY A C 1
ATOM 719 O O . GLY A 1 91 ? 5.472 -24.229 11.203 1.00 88.25 91 GLY A O 1
ATOM 720 N N . GLU A 1 92 ? 6.694 -23.290 12.830 1.00 90.62 92 GLU A N 1
ATOM 721 C CA . GLU A 1 92 ? 6.058 -21.974 12.765 1.00 90.62 92 GLU A CA 1
ATOM 722 C C . GLU A 1 92 ? 6.429 -21.205 11.483 1.00 90.62 92 GLU A C 1
ATOM 724 O O . GLU A 1 92 ? 7.309 -21.591 10.695 1.00 90.62 92 GLU A O 1
ATOM 729 N N . ARG A 1 93 ? 5.724 -20.092 11.260 1.00 90.50 93 ARG A N 1
ATOM 730 C CA . ARG A 1 93 ? 5.969 -19.157 10.156 1.00 90.50 93 ARG A CA 1
ATOM 731 C C . ARG A 1 93 ? 6.022 -17.723 10.662 1.00 90.50 93 ARG A C 1
ATOM 733 O O . ARG A 1 93 ? 5.283 -17.356 11.573 1.00 90.50 93 ARG A O 1
ATOM 740 N N . VAL A 1 94 ? 6.843 -16.907 10.013 1.00 90.00 94 VAL A N 1
ATOM 741 C CA . VAL A 1 94 ? 6.813 -15.449 10.149 1.00 90.00 94 VAL A CA 1
ATOM 742 C C . VAL A 1 94 ? 6.515 -14.810 8.804 1.00 90.00 94 VAL A C 1
ATOM 744 O O . VAL A 1 94 ? 6.910 -15.321 7.754 1.00 90.00 94 VAL A O 1
ATOM 747 N N . MET A 1 95 ? 5.819 -13.681 8.844 1.00 89.69 95 MET A N 1
ATOM 748 C CA . MET A 1 95 ? 5.586 -12.843 7.675 1.00 89.69 95 MET A CA 1
ATOM 749 C C . MET A 1 95 ? 6.568 -11.679 7.704 1.00 89.69 95 MET A C 1
ATOM 751 O O . MET A 1 95 ? 6.813 -11.107 8.763 1.00 89.69 95 MET A O 1
ATOM 755 N N . VAL A 1 96 ? 7.141 -11.329 6.558 1.00 90.00 96 VAL A N 1
ATOM 756 C CA . VAL A 1 96 ? 8.145 -10.271 6.449 1.00 90.00 96 VAL A CA 1
ATOM 757 C C . VAL A 1 96 ? 7.767 -9.317 5.325 1.00 90.00 96 VAL A C 1
ATOM 759 O O . VAL A 1 96 ? 7.442 -9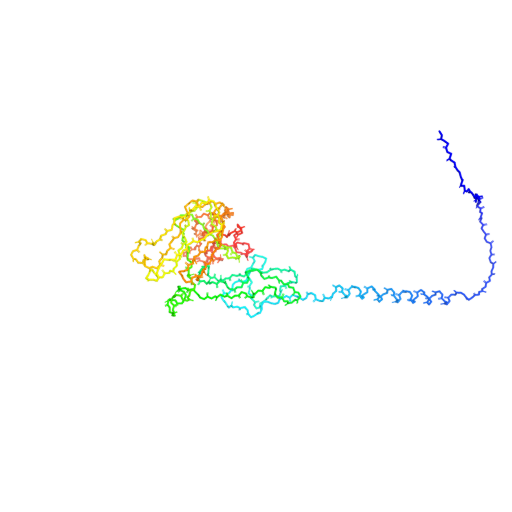.738 4.216 1.00 90.00 96 VAL A O 1
ATOM 762 N N . ARG A 1 97 ? 7.843 -8.017 5.610 1.00 91.31 97 ARG A N 1
ATOM 763 C CA . ARG A 1 97 ? 7.569 -6.941 4.652 1.00 91.31 97 ARG A CA 1
ATOM 764 C C . ARG A 1 97 ? 8.569 -5.805 4.796 1.00 91.31 97 ARG A C 1
ATOM 766 O O . ARG A 1 97 ? 9.180 -5.648 5.848 1.00 91.31 97 ARG A O 1
ATOM 773 N N . CYS A 1 98 ? 8.673 -4.948 3.788 1.00 92.62 98 CYS A N 1
ATOM 774 C CA . CYS A 1 98 ? 9.354 -3.667 3.957 1.00 92.62 98 CYS A CA 1
ATOM 775 C C . CYS A 1 98 ? 8.524 -2.706 4.823 1.00 92.62 98 CYS A C 1
ATOM 777 O O . CYS A 1 98 ? 7.290 -2.772 4.841 1.00 92.62 98 CYS A O 1
ATOM 779 N N . ARG A 1 99 ? 9.212 -1.817 5.550 1.00 89.19 99 ARG A N 1
ATOM 780 C CA . ARG A 1 99 ? 8.621 -0.831 6.469 1.00 89.19 99 ARG A CA 1
ATOM 781 C C . ARG A 1 99 ? 7.548 0.020 5.794 1.00 89.19 99 ARG A C 1
ATOM 783 O O . ARG A 1 99 ? 6.418 0.073 6.280 1.00 89.19 99 ARG A O 1
ATOM 790 N N . GLU A 1 100 ? 7.901 0.634 4.670 1.00 90.94 100 GLU A N 1
ATOM 791 C CA . GLU A 1 100 ? 7.016 1.475 3.866 1.00 90.94 100 GLU A CA 1
ATOM 792 C C . GLU A 1 100 ? 6.503 0.688 2.655 1.00 90.94 100 GLU A C 1
ATOM 794 O O . GLU A 1 100 ? 7.289 0.212 1.832 1.00 90.94 100 GLU A O 1
ATOM 799 N N . LEU A 1 101 ? 5.179 0.547 2.552 1.00 92.69 101 LEU A N 1
ATOM 800 C CA . LEU A 1 101 ? 4.528 -0.177 1.461 1.00 92.69 101 LEU A CA 1
ATOM 801 C C . LEU A 1 101 ? 4.791 0.526 0.120 1.00 92.69 101 LEU A C 1
ATOM 803 O O . LEU A 1 101 ? 4.634 1.740 0.016 1.00 92.69 101 LEU A O 1
ATOM 807 N N . GLY A 1 102 ? 5.220 -0.231 -0.892 1.00 94.44 102 GLY A N 1
ATOM 808 C CA . GLY A 1 102 ? 5.447 0.255 -2.259 1.00 94.44 102 GLY A CA 1
ATOM 809 C C . GLY A 1 102 ? 6.668 1.170 -2.468 1.00 94.44 102 GLY A C 1
ATOM 810 O O . GLY A 1 102 ? 7.160 1.250 -3.593 1.00 94.44 102 GLY A O 1
ATOM 811 N N . LYS A 1 103 ? 7.232 1.789 -1.417 1.00 94.25 103 LYS A N 1
ATOM 812 C CA . LYS A 1 103 ? 8.496 2.562 -1.481 1.00 94.25 103 LYS A CA 1
ATOM 813 C C . LYS A 1 103 ? 9.768 1.715 -1.487 1.00 94.25 103 LYS A C 1
ATOM 815 O O . LYS A 1 103 ? 10.832 2.203 -1.862 1.00 94.25 103 LYS A O 1
ATOM 820 N N . TYR A 1 104 ? 9.669 0.448 -1.119 1.00 93.81 104 TYR A N 1
ATOM 821 C CA . TYR A 1 104 ? 10.747 -0.522 -1.273 1.00 93.81 104 TYR A CA 1
ATOM 822 C C . TYR A 1 104 ? 10.203 -1.738 -2.003 1.00 93.81 104 TYR A C 1
ATOM 824 O O . TYR A 1 104 ? 9.059 -2.138 -1.772 1.00 93.81 104 TYR A O 1
ATOM 832 N N . LYS A 1 105 ? 11.030 -2.342 -2.854 1.00 93.88 105 LYS A N 1
ATOM 833 C CA . LYS A 1 105 ? 10.715 -3.632 -3.461 1.00 93.88 105 LYS A CA 1
ATOM 834 C C . LYS A 1 105 ? 11.274 -4.734 -2.567 1.00 93.88 105 LYS A C 1
ATOM 836 O O . LYS A 1 105 ? 12.466 -4.746 -2.260 1.00 93.88 105 LYS A O 1
ATOM 841 N N . LEU A 1 106 ? 10.411 -5.662 -2.164 1.00 93.25 106 LEU A N 1
ATOM 842 C CA . LEU A 1 106 ? 10.823 -6.863 -1.445 1.00 93.25 106 LEU A CA 1
ATOM 843 C C . LEU A 1 106 ? 11.442 -7.859 -2.438 1.00 93.25 106 LEU A C 1
ATOM 845 O O . LEU A 1 106 ? 10.825 -8.200 -3.447 1.00 93.25 106 LEU A O 1
ATOM 849 N N . ILE A 1 107 ? 12.656 -8.324 -2.154 1.00 92.94 107 ILE A N 1
ATOM 850 C CA . ILE A 1 107 ? 13.362 -9.360 -2.915 1.00 92.94 107 ILE A CA 1
ATOM 851 C C . ILE A 1 107 ? 13.559 -10.568 -2.004 1.00 92.94 107 ILE A C 1
ATOM 853 O O . ILE A 1 107 ? 14.305 -10.471 -1.037 1.00 92.94 107 ILE A O 1
ATOM 857 N N . GLY A 1 108 ? 12.939 -11.701 -2.334 1.00 91.44 108 GLY A N 1
ATOM 858 C CA . GLY A 1 108 ? 12.921 -12.909 -1.500 1.00 91.44 108 GLY A CA 1
ATOM 859 C C . GLY A 1 108 ? 11.507 -13.259 -1.040 1.00 91.44 108 GLY A C 1
ATOM 860 O O . GLY A 1 108 ? 10.536 -12.655 -1.498 1.00 91.44 108 GLY A O 1
ATOM 861 N N . ASP A 1 109 ? 11.392 -14.247 -0.158 1.00 90.25 109 ASP A N 1
ATOM 862 C CA . ASP A 1 109 ? 10.105 -14.785 0.271 1.00 90.25 109 ASP A CA 1
ATOM 863 C C . ASP A 1 109 ? 9.486 -13.949 1.411 1.00 90.25 109 ASP A C 1
ATOM 865 O O . ASP A 1 109 ? 10.127 -13.741 2.445 1.00 90.25 109 ASP A O 1
ATOM 869 N N . PRO A 1 110 ? 8.221 -13.495 1.282 1.00 89.88 110 PRO A N 1
ATOM 870 C CA . PRO A 1 110 ? 7.524 -12.745 2.332 1.00 89.88 110 PRO A CA 1
ATOM 871 C C . PRO A 1 110 ? 7.005 -13.636 3.472 1.00 89.88 110 PRO A C 1
ATOM 873 O O . PRO A 1 110 ? 6.493 -13.121 4.462 1.00 89.88 110 PRO A O 1
ATOM 876 N N . SER A 1 111 ? 7.083 -14.964 3.337 1.00 91.38 111 SER A N 1
ATOM 877 C CA . SER A 1 111 ? 6.669 -15.933 4.355 1.00 91.38 111 SER A CA 1
ATOM 878 C C . SER A 1 111 ? 7.816 -16.901 4.614 1.00 91.38 111 SER A C 1
ATOM 880 O O . SER A 1 111 ? 8.054 -17.814 3.825 1.00 91.38 111 SER A O 1
ATOM 882 N N . LEU A 1 112 ? 8.531 -16.695 5.718 1.00 90.25 112 LEU A N 1
ATOM 883 C CA . LEU A 1 112 ? 9.620 -17.571 6.134 1.00 90.25 112 LEU A CA 1
ATOM 884 C C . LEU A 1 112 ? 9.074 -18.652 7.064 1.00 90.25 112 LEU A C 1
ATOM 886 O O . LEU A 1 112 ? 8.337 -18.372 8.011 1.00 90.25 112 LEU A O 1
ATOM 890 N N . HIS A 1 113 ? 9.451 -19.900 6.807 1.00 91.69 113 HIS A N 1
ATOM 891 C CA . HIS A 1 113 ? 9.002 -21.060 7.573 1.00 91.69 113 HIS A CA 1
ATOM 892 C C . HIS A 1 113 ? 10.195 -21.714 8.269 1.00 91.69 113 HIS A C 1
ATOM 894 O O . HIS A 1 113 ? 11.196 -22.020 7.619 1.00 91.69 113 HIS A O 1
ATOM 900 N N . CYS A 1 114 ? 10.096 -21.908 9.584 1.00 90.94 114 CYS A N 1
ATOM 901 C CA . CYS A 1 114 ? 11.198 -22.429 10.384 1.00 90.94 114 CYS A CA 1
ATOM 902 C C . CYS A 1 114 ? 11.274 -23.960 10.309 1.00 90.94 114 CYS A C 1
ATOM 904 O O . CYS A 1 114 ? 10.359 -24.660 10.753 1.00 90.94 114 CYS A O 1
ATOM 906 N N . ARG A 1 115 ? 12.395 -24.499 9.815 1.00 89.31 115 ARG A N 1
ATOM 907 C CA . ARG A 1 115 ? 12.699 -25.937 9.813 1.00 89.31 115 ARG A CA 1
ATOM 908 C C . ARG A 1 115 ? 14.086 -26.194 10.397 1.00 89.31 115 ARG A C 1
ATOM 910 O O . ARG A 1 115 ? 15.074 -25.716 9.862 1.00 89.31 115 ARG A O 1
ATOM 917 N N . ASN A 1 116 ? 14.154 -26.960 11.490 1.00 85.88 116 ASN A N 1
ATOM 918 C CA . ASN A 1 116 ? 15.380 -27.368 12.191 1.00 85.88 116 ASN A CA 1
ATOM 919 C C . ASN A 1 116 ? 16.463 -26.264 12.274 1.00 85.88 116 ASN A C 1
ATOM 921 O O . ASN A 1 116 ? 17.533 -26.403 11.693 1.00 85.88 116 ASN A O 1
ATOM 925 N N . ALA A 1 117 ? 16.169 -25.159 12.972 1.00 84.69 117 ALA A N 1
ATOM 926 C CA . ALA A 1 117 ? 16.978 -23.929 13.068 1.00 84.69 117 ALA A CA 1
ATOM 927 C C . ALA A 1 117 ? 17.263 -23.147 11.767 1.00 84.69 117 ALA A C 1
ATOM 929 O O . ALA A 1 117 ? 17.892 -22.093 11.835 1.00 84.69 117 ALA A O 1
ATOM 930 N N . THR A 1 118 ? 16.781 -23.593 10.607 1.00 87.25 118 THR A N 1
ATOM 931 C CA . THR A 1 118 ? 16.961 -22.909 9.316 1.00 87.25 118 THR A CA 1
ATOM 932 C C . THR A 1 118 ? 15.658 -22.317 8.781 1.00 87.25 118 THR A C 1
ATOM 934 O O . THR A 1 118 ? 14.570 -22.866 8.973 1.00 87.25 118 THR A O 1
ATOM 937 N N . TRP A 1 119 ? 15.762 -21.179 8.096 1.00 88.88 119 TRP A N 1
ATOM 938 C CA . TRP A 1 119 ? 14.641 -20.569 7.388 1.00 88.88 119 TRP A CA 1
ATOM 939 C C . TRP A 1 119 ? 14.537 -21.142 5.979 1.00 88.88 119 TRP A C 1
ATOM 941 O O . TRP A 1 119 ? 15.484 -21.065 5.201 1.00 88.88 119 TRP A O 1
ATOM 951 N N . ASN A 1 120 ? 13.374 -21.695 5.640 1.00 86.06 120 ASN A N 1
ATOM 952 C CA . ASN A 1 120 ? 13.076 -22.098 4.271 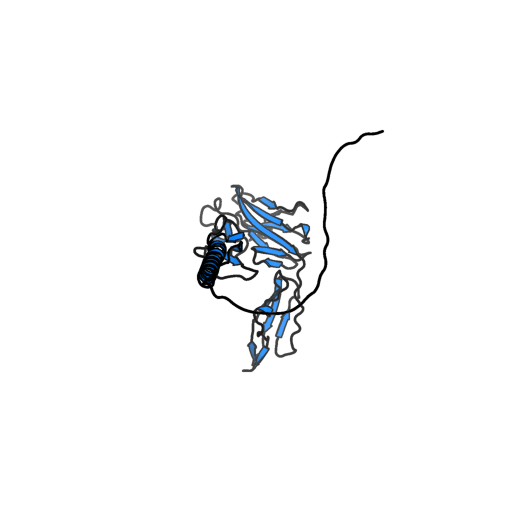1.00 86.06 120 ASN A CA 1
ATOM 953 C C . ASN A 1 120 ? 12.838 -20.873 3.377 1.00 86.06 120 ASN A C 1
ATOM 955 O O . ASN A 1 120 ? 12.109 -19.961 3.770 1.00 86.06 120 ASN A O 1
ATOM 959 N N . GLY A 1 121 ? 13.353 -20.935 2.147 1.00 83.00 121 GLY A N 1
ATOM 960 C CA . GLY A 1 121 ? 13.158 -19.915 1.115 1.00 83.00 121 GLY A CA 1
ATOM 961 C C . GLY A 1 121 ? 14.354 -18.977 0.951 1.00 83.00 121 GLY A C 1
ATOM 962 O O . GLY A 1 121 ? 15.397 -19.137 1.586 1.00 83.00 121 GLY A O 1
ATOM 963 N N . LYS A 1 122 ? 14.209 -17.990 0.070 1.00 89.31 122 LYS A N 1
ATOM 964 C CA . LYS A 1 122 ? 15.174 -16.905 -0.109 1.00 89.31 122 LYS A CA 1
ATOM 965 C C . LYS A 1 122 ? 14.909 -15.833 0.943 1.00 89.31 122 LYS A C 1
ATOM 967 O O . LYS A 1 122 ? 13.835 -15.236 0.946 1.00 89.31 122 LYS A O 1
ATOM 972 N N . LEU A 1 123 ? 15.899 -15.551 1.792 1.00 88.19 123 LEU A N 1
ATOM 973 C CA . LEU A 1 123 ? 15.778 -14.502 2.807 1.00 88.19 123 LEU A CA 1
ATOM 974 C C . LEU A 1 123 ? 15.391 -13.153 2.161 1.00 88.19 123 LEU A C 1
ATOM 976 O O . LEU A 1 123 ? 16.026 -12.748 1.181 1.00 88.19 123 LEU A O 1
ATOM 980 N N . PRO A 1 124 ? 14.355 -12.468 2.678 1.00 91.94 124 PRO A N 1
ATOM 981 C CA . PRO A 1 124 ? 13.879 -11.211 2.132 1.00 91.94 124 PRO A CA 1
ATOM 982 C C . PRO A 1 124 ? 14.872 -10.073 2.383 1.00 91.94 124 PRO A C 1
ATOM 984 O O . PRO A 1 124 ? 15.491 -9.982 3.441 1.00 91.94 124 PRO A O 1
ATOM 987 N N . SER A 1 125 ? 14.956 -9.152 1.428 1.00 92.75 125 SER A N 1
ATOM 988 C CA . SER A 1 125 ? 15.630 -7.860 1.560 1.00 92.75 125 SER A CA 1
ATOM 989 C C . SER A 1 125 ? 14.812 -6.761 0.878 1.00 92.75 125 SER A C 1
ATOM 991 O O . SER A 1 125 ? 14.010 -7.040 -0.015 1.00 92.75 125 SER A O 1
ATOM 993 N N . CYS A 1 126 ? 14.995 -5.511 1.303 1.00 93.19 126 CYS A N 1
ATOM 994 C CA . CYS A 1 126 ? 14.292 -4.347 0.763 1.00 93.19 126 CYS A CA 1
ATOM 995 C C . CYS A 1 126 ? 15.239 -3.527 -0.104 1.00 93.19 126 CYS A C 1
ATOM 997 O O . CYS A 1 126 ? 16.115 -2.851 0.431 1.00 93.19 126 CYS A O 1
ATOM 999 N N . VAL A 1 127 ? 15.042 -3.548 -1.423 1.00 92.69 127 VAL A N 1
ATOM 1000 C CA . VAL A 1 127 ? 15.803 -2.682 -2.336 1.00 92.69 127 VAL A CA 1
ATOM 1001 C C . VAL A 1 127 ? 15.092 -1.332 -2.508 1.00 92.69 127 VAL A C 1
ATOM 1003 O O . VAL A 1 127 ? 13.852 -1.294 -2.491 1.00 92.69 127 VAL A O 1
ATOM 1006 N N . PRO A 1 128 ? 15.838 -0.218 -2.639 1.00 91.94 128 PRO A N 1
ATOM 1007 C CA . PRO A 1 128 ? 15.251 1.096 -2.876 1.00 91.94 128 PRO A CA 1
ATOM 1008 C C . PRO A 1 128 ? 14.506 1.137 -4.216 1.00 91.94 128 PRO A C 1
ATOM 1010 O O . PRO A 1 128 ? 14.779 0.364 -5.134 1.00 91.94 128 PRO A O 1
ATOM 1013 N N . THR A 1 129 ? 13.551 2.058 -4.313 1.00 93.75 129 THR A N 1
ATOM 1014 C CA . THR A 1 129 ? 12.784 2.343 -5.534 1.00 93.75 129 THR A CA 1
ATOM 1015 C C . THR A 1 129 ? 12.964 3.806 -5.941 1.00 93.75 129 THR A C 1
ATOM 1017 O O . THR A 1 129 ? 13.561 4.574 -5.184 1.00 93.75 129 THR A O 1
ATOM 1020 N N . THR A 1 130 ? 12.447 4.199 -7.107 1.00 90.81 130 THR A N 1
ATOM 1021 C CA . THR A 1 130 ? 12.651 5.521 -7.742 1.00 90.81 130 THR A CA 1
ATOM 1022 C C . THR A 1 130 ? 12.552 6.736 -6.806 1.00 90.81 130 THR A C 1
ATOM 1024 O O . THR A 1 130 ? 13.388 7.636 -6.888 1.00 90.81 130 THR A O 1
ATOM 1027 N N . ALA A 1 131 ? 11.589 6.771 -5.879 1.00 89.62 131 ALA A N 1
ATOM 1028 C CA . ALA A 1 131 ? 11.443 7.870 -4.920 1.00 89.62 131 ALA A CA 1
ATOM 1029 C C . ALA A 1 131 ? 12.441 7.827 -3.748 1.00 89.62 131 ALA A C 1
ATOM 1031 O O . ALA A 1 131 ? 12.789 8.876 -3.217 1.00 89.62 131 ALA A O 1
ATOM 1032 N N . ILE A 1 132 ? 12.913 6.642 -3.342 1.00 89.62 132 ILE A N 1
ATOM 1033 C CA . ILE A 1 132 ? 13.916 6.488 -2.272 1.00 89.62 132 ILE A CA 1
ATOM 1034 C C . ILE A 1 132 ? 15.329 6.745 -2.802 1.00 89.62 132 ILE A C 1
ATOM 1036 O O . ILE A 1 132 ? 16.128 7.373 -2.115 1.00 89.62 132 ILE A O 1
ATOM 1040 N N . SER A 1 133 ? 15.635 6.325 -4.035 1.00 85.06 133 SER A N 1
ATOM 1041 C CA . SER A 1 133 ? 16.883 6.715 -4.702 1.00 85.06 133 SER A CA 1
ATOM 1042 C C . SER A 1 133 ? 16.885 8.181 -5.148 1.00 85.06 133 SER A C 1
ATOM 1044 O O . SER A 1 133 ? 17.914 8.666 -5.611 1.00 85.06 133 SER A O 1
ATOM 1046 N N . ASN A 1 134 ? 15.757 8.897 -5.032 1.00 83.31 134 ASN A N 1
ATOM 1047 C CA . ASN A 1 134 ? 15.571 10.267 -5.520 1.00 83.31 134 ASN A CA 1
ATOM 1048 C C . ASN A 1 134 ? 15.943 10.420 -7.011 1.00 83.31 134 ASN A C 1
ATOM 1050 O O . ASN A 1 134 ? 16.508 11.429 -7.426 1.00 83.31 134 ASN A O 1
ATOM 1054 N N . TYR A 1 135 ? 15.688 9.376 -7.809 1.00 77.44 135 TYR A N 1
ATOM 1055 C CA . TYR A 1 135 ? 16.150 9.252 -9.199 1.00 77.44 135 TYR A CA 1
ATOM 1056 C C . TYR A 1 135 ? 17.673 9.450 -9.389 1.00 77.44 135 TYR A C 1
ATOM 1058 O O . TYR A 1 135 ? 18.116 9.754 -10.494 1.00 77.44 135 TYR A O 1
ATOM 1066 N N . THR A 1 136 ? 18.479 9.279 -8.332 1.00 61.19 136 THR A N 1
ATOM 1067 C CA . THR A 1 136 ? 19.946 9.285 -8.405 1.00 61.19 136 THR A CA 1
ATOM 1068 C C . THR A 1 136 ? 20.452 7.859 -8.654 1.00 61.19 136 THR A C 1
ATOM 1070 O O . THR A 1 136 ? 20.047 6.913 -7.975 1.00 61.19 136 THR A O 1
ATOM 1073 N N . GLY A 1 137 ? 21.281 7.703 -9.688 1.00 63.06 137 GLY A N 1
ATOM 1074 C CA . GLY A 1 137 ? 21.496 6.440 -10.409 1.00 63.06 137 GLY A CA 1
ATOM 1075 C C . GLY A 1 137 ? 20.893 6.514 -11.817 1.00 63.06 137 GLY A C 1
ATOM 1076 O O . GLY A 1 137 ? 20.304 7.536 -12.171 1.00 63.06 137 GLY A O 1
ATOM 1077 N N . ASP A 1 138 ? 21.030 5.458 -12.623 1.00 64.56 138 ASP A N 1
ATOM 1078 C CA . ASP A 1 138 ? 20.247 5.352 -13.858 1.00 64.56 138 ASP A CA 1
ATOM 1079 C C . ASP A 1 138 ? 18.776 5.088 -13.470 1.00 64.56 138 ASP A C 1
ATOM 1081 O O . ASP A 1 138 ? 18.491 4.046 -12.867 1.00 64.56 138 ASP A O 1
ATOM 1085 N N . PRO A 1 139 ? 17.823 6.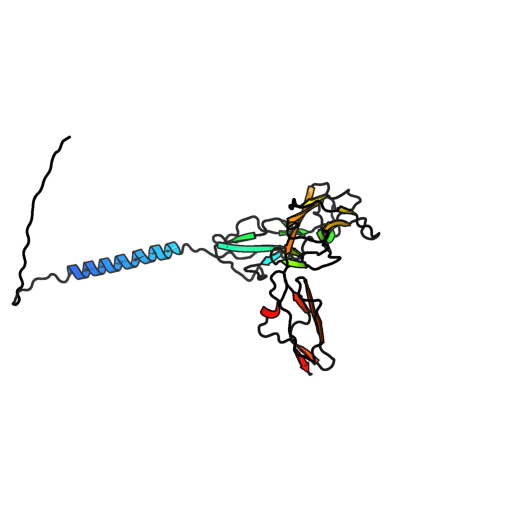005 -13.739 1.00 61.62 139 PRO A N 1
ATOM 1086 C CA . PRO A 1 139 ? 16.437 5.813 -13.323 1.00 61.62 139 PRO A CA 1
ATOM 1087 C C . PRO A 1 139 ? 15.744 4.674 -14.082 1.00 61.62 139 PRO A C 1
ATOM 1089 O O . PRO A 1 139 ? 14.643 4.275 -13.703 1.00 61.62 139 PRO A O 1
ATOM 1092 N N . GLU A 1 140 ? 16.366 4.170 -15.149 1.00 65.44 140 GLU A N 1
ATOM 1093 C CA . GLU A 1 140 ? 15.888 3.033 -15.922 1.00 65.44 140 GLU A CA 1
ATOM 1094 C C . GLU A 1 140 ? 16.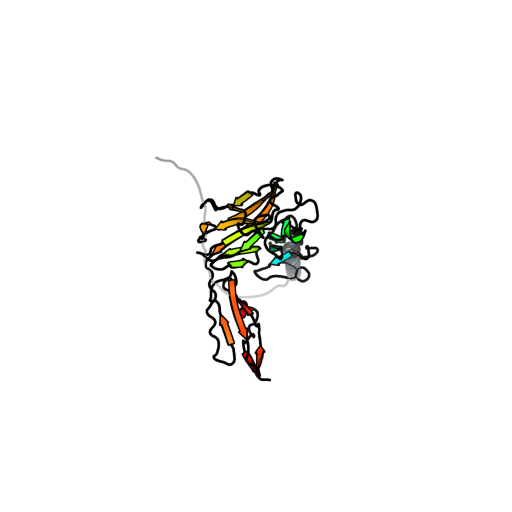182 1.678 -15.246 1.00 65.44 140 GLU A C 1
ATOM 1096 O O . GLU A 1 140 ? 15.437 0.722 -15.476 1.00 65.44 140 GLU A O 1
ATOM 1101 N N . ASP A 1 141 ? 17.194 1.618 -14.367 1.00 81.94 141 ASP A N 1
ATOM 1102 C CA . ASP A 1 141 ? 17.645 0.410 -13.651 1.00 81.94 141 ASP A CA 1
ATOM 1103 C C . ASP A 1 141 ? 17.103 0.300 -12.204 1.00 81.94 141 ASP A C 1
ATOM 1105 O O . ASP A 1 141 ? 17.432 -0.631 -11.459 1.00 81.94 141 ASP A O 1
ATOM 1109 N N . VAL A 1 142 ? 16.213 1.211 -11.788 1.00 88.62 142 VAL A N 1
ATOM 1110 C CA . VAL A 1 142 ? 15.592 1.207 -10.451 1.00 88.62 142 VAL A CA 1
ATOM 1111 C C . VAL A 1 142 ? 14.113 0.787 -10.525 1.00 88.62 142 VAL A C 1
ATOM 1113 O O . VAL A 1 142 ? 13.354 1.350 -11.315 1.00 88.62 142 VAL A O 1
ATOM 1116 N N . PRO A 1 143 ? 13.632 -0.159 -9.686 1.00 93.62 143 PRO A N 1
ATOM 1117 C CA . PRO A 1 143 ? 12.214 -0.513 -9.649 1.00 93.62 143 PRO A CA 1
ATOM 1118 C C . PRO A 1 143 ? 11.326 0.683 -9.262 1.00 93.62 143 PRO A C 1
ATOM 1120 O O . PRO A 1 143 ? 11.721 1.494 -8.418 1.00 93.62 143 PRO A O 1
ATOM 1123 N N . PRO A 1 144 ? 10.104 0.790 -9.808 1.00 95.31 144 PRO A N 1
ATOM 1124 C CA . PRO A 1 144 ? 9.249 1.942 -9.562 1.00 95.31 144 PRO A CA 1
ATOM 1125 C C . PRO A 1 144 ? 8.701 1.951 -8.130 1.00 95.31 144 PRO A C 1
ATOM 1127 O O . PRO A 1 144 ? 8.325 0.915 -7.572 1.00 95.31 144 PRO A O 1
ATOM 1130 N N . THR A 1 145 ? 8.609 3.133 -7.526 1.00 96.19 145 THR A N 1
ATOM 1131 C CA . THR A 1 145 ? 7.825 3.319 -6.301 1.00 96.19 145 THR A CA 1
ATOM 1132 C C . THR A 1 145 ? 6.338 3.211 -6.618 1.00 96.19 145 THR A C 1
ATOM 1134 O O . THR A 1 145 ? 5.868 3.799 -7.589 1.00 96.19 145 THR A O 1
ATOM 1137 N N . ILE A 1 146 ? 5.583 2.537 -5.754 1.00 97.75 146 ILE A N 1
ATOM 1138 C CA . ILE A 1 146 ? 4.121 2.632 -5.724 1.00 97.75 146 ILE A CA 1
ATOM 1139 C C . ILE A 1 146 ? 3.723 3.392 -4.458 1.00 97.75 146 ILE A C 1
ATOM 1141 O O . ILE A 1 146 ? 4.131 3.021 -3.359 1.00 97.75 146 ILE A O 1
ATOM 1145 N N . VAL A 1 147 ? 2.912 4.438 -4.602 1.00 96.69 147 VAL A N 1
ATOM 1146 C CA . VAL A 1 147 ? 2.191 5.072 -3.488 1.00 96.69 147 VAL A CA 1
ATOM 1147 C C . VAL A 1 147 ? 0.691 4.866 -3.667 1.00 96.69 147 VAL A C 1
ATOM 1149 O O . VAL A 1 147 ? 0.223 4.630 -4.779 1.00 96.69 147 VAL A O 1
ATOM 1152 N N . PHE A 1 148 ? -0.072 4.940 -2.579 1.00 96.56 148 PHE A N 1
ATOM 1153 C CA . PHE A 1 148 ? -1.530 4.877 -2.631 1.00 96.56 148 PHE A CA 1
ATOM 1154 C C . PHE A 1 148 ? -2.151 6.140 -2.031 1.00 96.56 148 PHE A C 1
ATOM 1156 O O . PHE A 1 148 ? -1.573 6.770 -1.147 1.00 96.56 148 PHE A O 1
ATOM 1163 N N . GLY A 1 149 ? -3.338 6.495 -2.513 1.00 95.62 149 GLY A N 1
ATOM 1164 C CA . GLY A 1 149 ? -4.152 7.593 -2.006 1.00 95.62 149 GLY A CA 1
ATOM 1165 C C . GLY A 1 149 ? -5.631 7.221 -2.016 1.00 95.62 149 GLY A C 1
ATOM 1166 O O . GLY A 1 149 ? -6.071 6.419 -2.841 1.00 95.62 149 GLY A O 1
ATOM 1167 N N . LEU A 1 150 ? -6.396 7.804 -1.096 1.00 95.44 150 LEU A N 1
ATOM 1168 C CA . LEU A 1 150 ? -7.824 7.539 -0.915 1.00 95.44 150 LEU A CA 1
ATOM 1169 C C . LEU A 1 150 ? -8.600 8.860 -0.993 1.00 95.44 150 LEU A C 1
ATOM 1171 O O . LEU A 1 150 ? -8.789 9.508 0.033 1.00 95.44 150 LEU A O 1
ATOM 1175 N N . PRO A 1 151 ? -9.047 9.294 -2.188 1.00 95.25 151 PRO A N 1
ATOM 1176 C CA . PRO A 1 151 ? -9.921 10.462 -2.312 1.00 95.25 151 PRO A CA 1
ATOM 1177 C C . PRO A 1 151 ? -11.252 10.320 -1.559 1.00 95.25 151 PRO A C 1
ATOM 1179 O O . PRO A 1 151 ? -11.866 11.326 -1.220 1.00 95.25 151 PRO A O 1
ATOM 1182 N N . ALA A 1 152 ? -11.708 9.086 -1.316 1.00 95.50 152 ALA A N 1
ATOM 1183 C CA . ALA A 1 152 ? -12.870 8.785 -0.485 1.00 95.50 152 ALA A CA 1
ATOM 1184 C C . ALA A 1 152 ? -12.761 7.377 0.121 1.00 95.50 152 ALA A C 1
ATOM 1186 O O . ALA A 1 152 ? -12.284 6.452 -0.541 1.00 95.50 152 ALA A O 1
ATOM 1187 N N . GLY A 1 153 ? -13.275 7.198 1.340 1.00 93.31 153 GLY A N 1
ATOM 1188 C CA . GLY A 1 153 ? -13.238 5.925 2.067 1.00 93.31 153 GLY A CA 1
ATOM 1189 C C . GLY A 1 153 ? -12.007 5.782 2.965 1.00 93.31 153 GLY A C 1
ATOM 1190 O O . GLY A 1 153 ? -11.421 6.784 3.368 1.00 93.31 153 GLY A O 1
ATOM 1191 N N . SER A 1 154 ? -11.637 4.549 3.318 1.00 92.38 154 SER A N 1
ATOM 1192 C CA . SER A 1 154 ? -10.586 4.284 4.309 1.00 92.38 154 SER A CA 1
ATOM 1193 C C . SER A 1 154 ? -9.815 2.987 4.034 1.00 92.38 154 SER A C 1
ATOM 1195 O O . SER A 1 154 ? -10.274 2.107 3.299 1.00 92.38 154 SER A O 1
ATOM 1197 N N . ALA A 1 155 ? -8.612 2.876 4.604 1.00 93.12 155 ALA A N 1
ATOM 1198 C CA . ALA A 1 155 ? -7.764 1.692 4.501 1.00 93.12 155 ALA A CA 1
ATOM 1199 C C . ALA A 1 155 ? -6.808 1.571 5.695 1.00 93.12 155 ALA A C 1
ATOM 1201 O O . ALA A 1 155 ? -6.460 2.567 6.327 1.00 93.12 155 ALA A O 1
ATOM 1202 N N . ALA A 1 156 ? -6.321 0.359 5.943 1.00 91.00 156 ALA A N 1
ATOM 1203 C CA . ALA A 1 156 ? -5.265 0.053 6.903 1.00 91.00 156 ALA A CA 1
ATOM 1204 C C . ALA A 1 156 ? -4.185 -0.832 6.254 1.00 91.00 156 ALA A C 1
ATOM 1206 O O . ALA A 1 156 ? -4.422 -1.488 5.241 1.00 91.00 156 ALA A O 1
ATOM 1207 N N . ILE A 1 157 ? -2.982 -0.866 6.832 1.00 88.88 157 ILE A N 1
ATOM 1208 C CA . ILE A 1 157 ? -1.910 -1.768 6.385 1.00 88.88 157 ILE A CA 1
ATOM 1209 C C . ILE A 1 157 ? -1.904 -2.996 7.294 1.00 88.88 157 ILE A C 1
ATOM 1211 O O . ILE A 1 157 ? -1.683 -2.880 8.498 1.00 88.88 157 ILE A O 1
ATOM 1215 N N . GLU A 1 158 ? -2.111 -4.174 6.713 1.00 86.81 158 GLU A N 1
ATOM 1216 C CA . GLU A 1 158 ? -1.976 -5.443 7.420 1.00 86.81 158 GLU A CA 1
ATOM 1217 C C . GLU A 1 158 ? -0.502 -5.690 7.823 1.00 86.81 158 GLU A C 1
ATOM 1219 O O . GLU A 1 158 ? 0.425 -5.340 7.081 1.00 86.81 158 GLU A O 1
ATOM 1224 N N . PRO A 1 159 ? -0.229 -6.394 8.936 1.00 80.69 159 PRO A N 1
ATOM 1225 C CA . PRO A 1 159 ? 1.110 -6.846 9.320 1.00 80.69 159 PRO A CA 1
ATOM 1226 C C . PRO A 1 159 ? 1.806 -7.735 8.276 1.00 80.69 159 PRO A C 1
ATOM 1228 O O . PRO A 1 159 ? 3.028 -7.875 8.306 1.00 80.69 159 PRO A O 1
ATOM 1231 N N . THR A 1 160 ? 1.042 -8.312 7.345 1.00 81.94 160 THR A N 1
ATOM 1232 C CA . THR A 1 160 ? 1.503 -9.069 6.167 1.00 81.94 160 THR A CA 1
ATOM 1233 C C . THR A 1 160 ? 2.076 -8.174 5.058 1.00 81.94 160 THR A C 1
ATOM 1235 O O . THR A 1 160 ? 2.802 -8.659 4.195 1.00 81.94 160 THR A O 1
ATOM 1238 N N . GLY A 1 161 ? 1.775 -6.870 5.075 1.00 86.44 161 GLY A N 1
ATOM 1239 C CA . GLY A 1 161 ? 2.126 -5.912 4.022 1.00 86.44 161 GLY A CA 1
ATOM 1240 C C . GLY A 1 161 ? 1.054 -5.740 2.949 1.00 86.44 161 GLY A C 1
ATOM 1241 O O . GLY A 1 161 ? 1.314 -5.112 1.926 1.00 86.44 161 GLY A O 1
ATOM 1242 N N . THR A 1 162 ? -0.141 -6.276 3.174 1.00 91.88 162 THR A N 1
ATOM 1243 C CA . THR A 1 162 ? -1.319 -6.024 2.340 1.00 91.88 162 THR A CA 1
ATOM 1244 C C . THR A 1 162 ? -1.965 -4.687 2.707 1.00 91.88 162 THR A C 1
ATOM 1246 O O . THR A 1 162 ? -2.031 -4.323 3.880 1.00 91.88 162 THR A O 1
ATOM 1249 N N . LEU A 1 163 ? -2.480 -3.963 1.716 1.00 95.12 163 LEU A N 1
ATOM 1250 C CA . LEU A 1 163 ? -3.353 -2.812 1.920 1.00 95.12 163 LEU A CA 1
ATOM 1251 C C . LEU A 1 163 ? -4.804 -3.299 2.050 1.00 95.12 163 LEU A C 1
ATOM 1253 O O . LEU A 1 163 ? -5.415 -3.686 1.052 1.00 95.12 163 LEU A O 1
ATOM 1257 N N . ALA A 1 164 ? -5.341 -3.287 3.269 1.00 94.81 164 ALA A N 1
ATOM 1258 C CA . ALA A 1 164 ? -6.742 -3.581 3.546 1.00 94.81 164 ALA A CA 1
ATOM 1259 C C . ALA A 1 164 ? -7.589 -2.332 3.249 1.00 94.81 164 ALA A C 1
ATOM 1261 O O . ALA A 1 164 ? -7.390 -1.302 3.886 1.00 94.81 164 ALA A O 1
ATOM 1262 N N . VAL A 1 165 ? -8.511 -2.392 2.286 1.00 96.25 165 VAL A N 1
ATOM 1263 C CA . VAL A 1 165 ? -9.306 -1.244 1.799 1.00 96.25 165 VAL A CA 1
ATOM 1264 C C . VAL A 1 165 ? -10.789 -1.463 2.081 1.00 96.25 165 VAL A C 1
ATOM 1266 O O . VAL A 1 165 ? -11.320 -2.540 1.822 1.00 96.25 165 VAL A O 1
ATOM 1269 N N . PHE A 1 166 ? -11.473 -0.447 2.607 1.00 95.25 166 PHE A N 1
ATOM 1270 C CA . PHE A 1 166 ? -12.881 -0.566 2.983 1.00 95.25 166 PHE A CA 1
ATOM 1271 C C . PHE A 1 166 ? -13.785 -0.584 1.729 1.00 95.25 166 PHE A C 1
ATOM 1273 O O . PHE A 1 166 ? -13.544 0.211 0.809 1.00 95.25 166 PHE A O 1
ATOM 1280 N N . PRO A 1 167 ? -14.828 -1.434 1.645 1.00 96.88 167 PRO A N 1
ATOM 1281 C CA . PRO A 1 167 ? -15.722 -1.480 0.490 1.00 96.88 167 PRO A CA 1
ATOM 1282 C C . PRO A 1 167 ? -16.366 -0.124 0.170 1.00 96.88 167 PRO A C 1
ATOM 1284 O O . PRO A 1 167 ? -16.723 0.649 1.054 1.00 96.88 167 PRO A O 1
ATOM 1287 N N . GLY A 1 168 ? -16.507 0.186 -1.117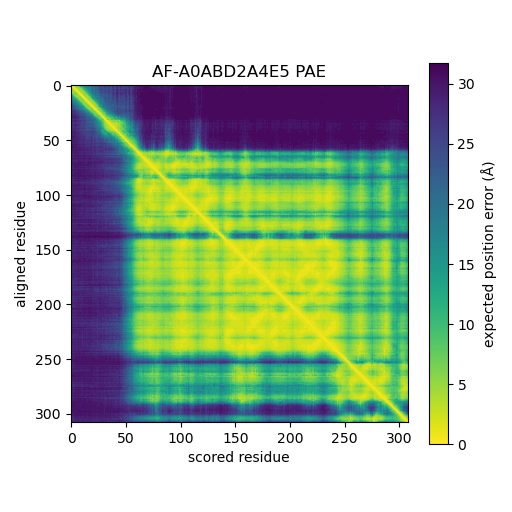 1.00 96.62 168 GLY A N 1
ATOM 1288 C CA . GLY A 1 168 ? -17.007 1.474 -1.602 1.00 96.62 168 GLY A CA 1
ATOM 1289 C C . GLY A 1 168 ? -15.969 2.604 -1.633 1.00 96.62 168 GLY A C 1
ATOM 1290 O O . GLY A 1 168 ? -16.249 3.638 -2.238 1.00 96.62 168 GLY A O 1
ATOM 1291 N N . SER A 1 169 ? -14.768 2.416 -1.071 1.00 97.56 169 SER A N 1
ATOM 1292 C CA . SER A 1 169 ? -13.680 3.404 -1.161 1.00 97.56 169 SER A CA 1
ATOM 1293 C C . SER A 1 169 ? -13.259 3.671 -2.611 1.00 97.56 169 SER A C 1
ATOM 1295 O O . SER A 1 169 ? -13.358 2.800 -3.479 1.00 97.56 169 SER A O 1
ATOM 1297 N N . ILE A 1 170 ? -12.739 4.869 -2.871 1.00 98.00 170 ILE A N 1
ATOM 1298 C CA . ILE A 1 170 ? -12.037 5.205 -4.111 1.00 98.00 170 ILE A CA 1
ATOM 1299 C C . ILE A 1 170 ? -10.546 5.085 -3.813 1.00 98.00 170 ILE A C 1
ATOM 1301 O O . ILE A 1 170 ? -10.011 5.872 -3.038 1.00 98.00 170 ILE A O 1
ATOM 1305 N N . LEU A 1 171 ? -9.877 4.111 -4.429 1.00 97.94 171 LEU A N 1
ATOM 1306 C CA . LEU A 1 171 ? -8.436 3.909 -4.295 1.00 97.94 171 LEU A CA 1
ATOM 1307 C C . LEU A 1 171 ? -7.717 4.435 -5.538 1.00 97.94 171 LEU A C 1
ATOM 1309 O O . LEU A 1 171 ? -8.121 4.198 -6.680 1.00 97.94 171 LEU A O 1
ATOM 1313 N N . HIS A 1 172 ? -6.624 5.149 -5.319 1.00 97.81 172 HIS A N 1
ATOM 1314 C CA . HIS A 1 172 ? -5.668 5.529 -6.347 1.00 97.81 172 HIS A CA 1
ATOM 1315 C C . HIS A 1 172 ? -4.330 4.876 -6.032 1.00 97.81 172 HIS A C 1
ATOM 1317 O O . HIS A 1 172 ? -3.804 5.052 -4.937 1.00 97.81 172 HIS A O 1
ATOM 1323 N N . LEU A 1 173 ? -3.788 4.134 -6.993 1.00 98.12 173 LEU A N 1
ATOM 1324 C CA . LEU A 1 173 ? -2.438 3.587 -6.944 1.00 98.12 173 LEU A CA 1
ATOM 1325 C C . LEU A 1 173 ? -1.587 4.382 -7.925 1.00 98.12 173 LEU A C 1
ATOM 1327 O O . LEU A 1 173 ? -1.906 4.437 -9.107 1.00 98.12 173 LEU A O 1
ATOM 1331 N N . GLU A 1 174 ? -0.533 5.033 -7.453 1.00 97.44 174 GLU A N 1
ATOM 1332 C CA . GLU A 1 174 ? 0.300 5.911 -8.271 1.00 97.44 174 GLU A CA 1
ATOM 1333 C C . GLU A 1 174 ? 1.700 5.317 -8.383 1.00 97.44 174 GLU A C 1
ATOM 1335 O O . GLU A 1 174 ? 2.423 5.183 -7.394 1.00 97.44 174 GLU A O 1
ATOM 1340 N N . CYS A 1 175 ? 2.071 4.948 -9.603 1.00 96.81 175 CYS A N 1
ATOM 1341 C CA . CYS A 1 175 ? 3.408 4.502 -9.936 1.00 96.81 175 CYS A CA 1
ATOM 1342 C C . CYS A 1 175 ? 4.281 5.730 -10.205 1.00 96.81 175 CYS A C 1
ATOM 1344 O O . CYS A 1 175 ? 3.923 6.569 -11.038 1.00 96.81 175 CYS A O 1
ATOM 1346 N N . LEU A 1 176 ? 5.392 5.860 -9.479 1.00 95.19 176 LEU A N 1
ATOM 1347 C CA . LEU A 1 176 ? 6.312 6.987 -9.613 1.00 95.19 176 LEU A CA 1
ATOM 1348 C C . LEU A 1 176 ? 7.420 6.630 -10.608 1.00 95.19 176 LEU A C 1
ATOM 1350 O O . LEU A 1 176 ? 8.361 5.901 -10.283 1.00 95.19 176 LEU A O 1
ATOM 1354 N N . PHE A 1 177 ? 7.283 7.128 -11.832 1.00 92.62 177 PHE A N 1
ATOM 1355 C CA . PHE A 1 177 ? 8.170 6.852 -12.957 1.00 92.62 177 PHE A CA 1
ATOM 1356 C C . PHE A 1 177 ? 8.273 8.086 -13.855 1.00 92.62 177 PHE A C 1
ATOM 1358 O O . PHE A 1 177 ? 7.257 8.674 -14.217 1.00 92.62 177 PHE A O 1
ATOM 1365 N N . ALA A 1 178 ? 9.489 8.486 -14.228 1.00 91.44 178 ALA A N 1
ATOM 1366 C CA . ALA A 1 178 ? 9.712 9.709 -14.994 1.00 91.44 178 ALA A CA 1
ATOM 1367 C C . ALA A 1 178 ? 9.201 9.570 -16.440 1.00 91.44 178 ALA A C 1
ATOM 1369 O O . ALA A 1 178 ? 9.783 8.848 -17.245 1.00 91.44 178 ALA A O 1
ATOM 1370 N N . ARG A 1 179 ? 8.161 10.332 -16.798 1.00 91.50 179 ARG A N 1
ATOM 1371 C CA . ARG A 1 179 ? 7.447 10.266 -18.088 1.00 91.50 179 ARG A CA 1
ATOM 1372 C C . ARG A 1 179 ? 8.333 10.416 -19.328 1.00 91.50 179 ARG A C 1
ATOM 1374 O O . ARG A 1 179 ? 8.019 9.885 -20.389 1.00 91.50 179 ARG A O 1
ATOM 1381 N N . ARG A 1 180 ? 9.457 11.126 -19.199 1.00 89.94 180 ARG A N 1
ATOM 1382 C CA . ARG A 1 180 ? 10.464 11.282 -20.266 1.00 89.94 180 ARG A CA 1
ATOM 1383 C C . ARG A 1 180 ? 11.130 9.962 -20.690 1.00 89.94 180 ARG A C 1
ATOM 1385 O O . ARG A 1 180 ? 11.703 9.918 -21.768 1.00 89.94 180 ARG A O 1
ATOM 1392 N N . LEU A 1 181 ? 11.059 8.922 -19.854 1.00 88.88 181 LEU A N 1
ATOM 1393 C CA . LEU A 1 181 ? 11.637 7.590 -20.083 1.00 88.88 181 LEU A CA 1
ATOM 1394 C C . LEU A 1 181 ? 10.604 6.588 -20.643 1.00 88.88 181 LEU A C 1
ATOM 1396 O O . LEU A 1 181 ? 10.850 5.385 -20.673 1.00 88.88 181 LEU A O 1
ATOM 1400 N N . GLY A 1 182 ? 9.426 7.069 -21.056 1.00 91.06 182 GLY A N 1
ATOM 1401 C CA . GLY A 1 182 ? 8.336 6.260 -21.601 1.00 91.06 182 GLY A CA 1
ATOM 1402 C C . GLY A 1 182 ? 7.133 6.141 -20.663 1.00 91.06 182 GLY A C 1
ATOM 1403 O O . GLY A 1 182 ? 6.980 6.901 -19.705 1.00 91.06 182 GLY A O 1
ATOM 1404 N N . ASN A 1 183 ? 6.254 5.181 -20.957 1.00 92.44 183 ASN A N 1
ATOM 1405 C CA . ASN A 1 183 ? 5.055 4.907 -20.165 1.00 92.44 183 ASN A CA 1
ATOM 1406 C C . ASN A 1 183 ? 5.237 3.605 -19.373 1.00 92.44 183 ASN A C 1
ATOM 1408 O O . ASN A 1 183 ? 5.573 2.592 -19.985 1.00 92.44 183 ASN A O 1
ATOM 1412 N N . PRO A 1 184 ? 5.005 3.597 -18.050 1.00 95.50 184 PRO A N 1
ATOM 1413 C CA . PRO A 1 184 ? 4.923 2.358 -17.296 1.00 95.50 184 PRO A CA 1
ATOM 1414 C C . PRO A 1 184 ? 3.569 1.674 -17.543 1.00 95.50 184 PRO A C 1
ATOM 1416 O O . PRO A 1 184 ? 2.587 2.311 -17.929 1.00 95.50 184 PRO A O 1
ATOM 1419 N N . GLU A 1 185 ? 3.508 0.377 -17.277 1.00 96.56 185 GLU A N 1
ATOM 1420 C CA . GLU A 1 185 ? 2.310 -0.448 -17.420 1.00 96.56 185 GLU A CA 1
ATOM 1421 C C . GLU A 1 185 ? 1.797 -0.889 -16.044 1.00 96.56 185 GLU A C 1
ATOM 1423 O O . GLU A 1 185 ? 2.580 -1.161 -15.132 1.00 96.56 185 GLU A O 1
ATOM 1428 N N . TRP A 1 186 ? 0.473 -0.965 -15.892 1.00 97.88 186 TRP A N 1
ATOM 1429 C CA . TRP A 1 186 ? -0.173 -1.554 -14.722 1.00 97.88 186 TRP A CA 1
ATOM 1430 C C . TRP A 1 186 ? -0.768 -2.911 -15.086 1.00 97.88 186 TRP A C 1
ATOM 1432 O O . TRP A 1 186 ? -1.583 -3.007 -15.998 1.00 97.88 186 TRP A O 1
ATOM 1442 N N . THR A 1 187 ? -0.422 -3.934 -14.313 1.00 97.44 187 THR A N 1
ATOM 1443 C CA . THR A 1 187 ? -1.004 -5.279 -14.388 1.00 97.44 187 THR A CA 1
ATOM 1444 C C . THR A 1 187 ? -1.564 -5.679 -13.024 1.00 97.44 187 THR A C 1
ATOM 1446 O O . THR A 1 187 ? -1.154 -5.149 -11.987 1.00 97.44 187 THR A O 1
ATOM 1449 N N . TRP A 1 188 ? -2.544 -6.583 -12.994 1.00 97.25 188 TRP A N 1
ATOM 1450 C CA . TRP A 1 188 ? -3.181 -7.014 -11.748 1.00 97.25 188 TRP A CA 1
ATOM 1451 C C . TRP A 1 188 ? -3.754 -8.431 -11.843 1.00 97.25 188 TRP A C 1
ATOM 1453 O O . TRP A 1 188 ? -3.996 -8.947 -12.931 1.00 97.25 188 TRP A O 1
ATOM 1463 N N . THR A 1 189 ? -3.986 -9.071 -10.693 1.00 96.88 189 THR A N 1
ATOM 1464 C CA . THR A 1 189 ? -4.443 -10.476 -10.641 1.00 96.88 189 THR A CA 1
ATOM 1465 C C . THR A 1 189 ? -5.960 -10.664 -10.680 1.00 96.88 189 THR A C 1
ATOM 1467 O O . THR A 1 189 ? -6.416 -11.783 -10.895 1.00 96.88 189 THR A O 1
ATOM 1470 N N . SER A 1 190 ? -6.756 -9.622 -10.418 1.00 92.38 190 SER A N 1
ATOM 1471 C CA . SER A 1 190 ? -8.222 -9.731 -10.456 1.00 92.38 190 SER A CA 1
ATOM 1472 C C . SER A 1 190 ? -8.754 -9.705 -11.892 1.00 92.38 190 SER A C 1
ATOM 1474 O O . SER A 1 190 ? -8.499 -8.770 -12.645 1.00 92.38 190 SER A O 1
ATOM 1476 N N . THR A 1 191 ? -9.561 -10.697 -12.257 1.00 91.25 191 THR A N 1
ATOM 1477 C CA . THR A 1 191 ? -10.256 -10.758 -13.554 1.00 91.25 191 THR A CA 1
ATOM 1478 C C . THR A 1 191 ? -11.605 -10.029 -13.555 1.00 91.25 191 THR A C 1
ATOM 1480 O O . THR A 1 191 ? -12.311 -10.058 -14.558 1.00 91.25 191 THR A O 1
ATOM 1483 N N . PHE A 1 192 ? -11.985 -9.375 -12.449 1.00 93.44 192 PHE A N 1
ATOM 1484 C CA . PHE A 1 192 ? -13.326 -8.812 -12.261 1.00 93.44 192 PHE A CA 1
ATOM 1485 C C . PHE A 1 192 ? -13.656 -7.650 -13.208 1.00 93.44 192 PHE A C 1
ATOM 1487 O O . PHE A 1 192 ? -14.765 -7.586 -13.738 1.00 93.44 192 PHE A O 1
ATOM 1494 N N . ARG A 1 193 ? -12.718 -6.717 -13.408 1.00 95.12 193 ARG A N 1
ATOM 1495 C CA . ARG A 1 193 ? -12.890 -5.552 -14.287 1.00 95.12 193 ARG A CA 1
ATOM 1496 C C . ARG A 1 193 ? -11.555 -4.968 -14.739 1.00 95.12 193 ARG A C 1
ATOM 1498 O O . ARG A 1 193 ? -10.506 -5.267 -14.176 1.00 95.12 193 ARG A O 1
ATOM 1505 N N . GLN A 1 194 ? -11.632 -4.106 -15.748 1.00 95.50 194 GLN A N 1
ATOM 1506 C CA . GLN A 1 194 ? -10.546 -3.215 -16.150 1.00 95.50 194 GLN A CA 1
ATOM 1507 C C . GLN A 1 194 ? -10.567 -1.938 -15.297 1.00 95.50 194 GLN A C 1
ATOM 1509 O O . GLN A 1 194 ? -11.640 -1.474 -14.902 1.00 95.50 194 GLN A O 1
ATOM 1514 N N . TYR A 1 195 ? -9.393 -1.364 -15.033 1.00 96.69 195 TYR A N 1
ATOM 1515 C CA . TYR A 1 195 ? -9.243 -0.117 -14.276 1.00 96.69 195 TYR A CA 1
ATOM 1516 C C . TYR A 1 195 ? -8.732 1.004 -15.177 1.00 96.69 195 TYR A C 1
ATOM 1518 O O . TYR A 1 195 ? -7.957 0.768 -16.101 1.00 96.69 195 TYR A O 1
ATOM 1526 N N . LEU A 1 196 ? -9.149 2.238 -14.893 1.00 96.25 196 LEU A N 1
ATOM 1527 C CA . LEU A 1 196 ? -8.654 3.401 -15.624 1.00 96.25 196 LEU A CA 1
ATOM 1528 C C . LEU A 1 196 ? -7.214 3.697 -15.202 1.00 96.25 196 LEU A C 1
ATOM 1530 O O . LEU A 1 196 ? -6.934 3.833 -14.007 1.00 96.25 196 LEU A O 1
ATOM 1534 N N . THR A 1 197 ? -6.326 3.827 -16.187 1.00 97.00 197 THR A N 1
ATOM 1535 C CA . THR A 1 197 ? -4.924 4.206 -15.996 1.00 97.00 197 THR A CA 1
ATOM 1536 C C . THR A 1 197 ? -4.591 5.492 -16.744 1.00 97.00 197 THR A C 1
ATOM 1538 O O . THR A 1 197 ? -5.097 5.714 -17.842 1.00 97.00 197 THR A O 1
ATOM 1541 N N . GLY A 1 198 ? -3.710 6.325 -16.195 1.00 96.19 198 GLY A N 1
ATOM 1542 C CA . GLY A 1 198 ? -3.254 7.533 -16.878 1.00 96.19 198 GLY A CA 1
ATOM 1543 C C . GLY A 1 198 ? -2.268 8.373 -16.074 1.00 96.19 198 GLY A C 1
ATOM 1544 O O . GLY A 1 198 ? -2.126 8.222 -14.861 1.00 96.19 198 GLY A O 1
ATOM 1545 N N . TRP A 1 199 ? -1.590 9.294 -16.756 1.00 96.62 199 TRP A N 1
ATOM 1546 C CA . TRP A 1 199 ? -0.751 10.301 -16.105 1.00 96.62 199 TRP A CA 1
ATOM 1547 C C . TRP A 1 199 ? -1.596 11.247 -15.245 1.00 96.62 199 TRP A C 1
ATOM 1549 O O . TRP A 1 199 ? -2.712 11.609 -15.622 1.00 96.62 199 TRP A O 1
ATOM 1559 N N . ALA A 1 200 ? -1.061 11.675 -14.100 1.00 93.69 200 ALA A N 1
ATOM 1560 C CA . ALA A 1 200 ? -1.705 12.696 -13.279 1.00 93.69 200 ALA A CA 1
ATOM 1561 C C . ALA A 1 200 ? -1.933 13.993 -14.080 1.00 93.69 200 ALA A C 1
ATOM 1563 O O . ALA A 1 200 ? -1.148 14.349 -14.955 1.00 93.69 200 ALA A O 1
ATOM 1564 N N . ILE A 1 201 ? -3.015 14.710 -13.775 1.00 91.06 201 ILE A N 1
ATOM 1565 C CA . ILE A 1 201 ? -3.400 15.936 -14.498 1.00 91.06 201 ILE A CA 1
ATOM 1566 C C . ILE A 1 201 ? -2.707 17.172 -13.900 1.00 91.06 201 ILE A C 1
ATOM 1568 O O . ILE A 1 201 ? -2.386 18.122 -14.613 1.00 91.06 201 ILE A O 1
ATOM 1572 N N . ALA A 1 202 ? -2.447 17.162 -12.588 1.00 91.31 202 ALA A N 1
ATOM 1573 C CA . ALA A 1 202 ? -1.834 18.281 -11.884 1.00 91.31 202 ALA A CA 1
ATOM 1574 C C . ALA A 1 202 ? -0.431 18.587 -12.436 1.00 91.31 202 ALA A C 1
ATOM 1576 O O . ALA A 1 202 ? 0.412 17.698 -12.557 1.00 91.31 202 ALA A O 1
ATOM 1577 N N . ALA A 1 203 ? -0.155 19.864 -12.722 1.00 90.06 203 ALA A N 1
ATOM 1578 C CA . ALA A 1 203 ? 1.091 20.294 -13.364 1.00 90.06 203 ALA A CA 1
ATOM 1579 C C . ALA A 1 203 ? 2.363 19.893 -12.594 1.00 90.06 203 ALA A C 1
ATOM 1581 O O . ALA A 1 203 ? 3.392 19.658 -13.212 1.00 90.06 203 ALA A O 1
ATOM 1582 N N . LYS A 1 204 ? 2.280 19.770 -11.261 1.00 90.12 204 LYS A N 1
ATOM 1583 C CA . LYS A 1 204 ? 3.381 19.312 -10.396 1.00 90.12 204 LYS A CA 1
ATOM 1584 C C . LYS A 1 204 ? 3.566 17.789 -10.356 1.00 90.12 204 LYS A C 1
ATOM 1586 O O . LYS A 1 204 ? 4.481 17.334 -9.695 1.00 90.12 204 LYS A O 1
ATOM 1591 N N . GLU A 1 205 ? 2.686 17.001 -10.970 1.00 91.62 205 GLU A N 1
ATOM 1592 C CA . GLU A 1 205 ? 2.658 15.534 -10.821 1.00 91.62 205 GLU A CA 1
ATOM 1593 C C . GLU A 1 205 ? 2.672 14.781 -12.158 1.00 91.62 205 GLU A C 1
ATOM 1595 O O . GLU A 1 205 ? 3.139 13.644 -12.228 1.00 91.62 205 GLU A O 1
ATOM 1600 N N . ARG A 1 206 ? 2.171 15.413 -13.227 1.00 92.50 206 ARG A N 1
ATOM 1601 C CA . ARG A 1 206 ? 1.953 14.832 -14.566 1.00 92.50 206 ARG A CA 1
ATOM 1602 C C . ARG A 1 206 ? 3.186 14.247 -15.263 1.00 92.50 206 ARG A C 1
ATOM 1604 O O . ARG A 1 206 ? 3.038 13.539 -16.260 1.00 92.50 206 ARG A O 1
ATOM 1611 N N . ASP A 1 207 ? 4.372 14.594 -14.769 1.00 91.62 207 ASP A N 1
ATOM 1612 C CA . ASP A 1 207 ? 5.669 14.222 -15.336 1.00 91.62 207 ASP A CA 1
ATOM 1613 C C . ASP A 1 207 ? 6.311 13.029 -14.601 1.00 91.62 207 ASP A C 1
ATOM 1615 O O . ASP A 1 207 ? 7.307 12.482 -15.079 1.00 91.62 207 ASP A O 1
ATOM 1619 N N . TRP A 1 208 ? 5.734 12.587 -13.471 1.00 91.62 208 TRP A N 1
ATOM 1620 C CA . TRP A 1 208 ? 6.220 11.413 -12.734 1.00 91.62 208 TRP A CA 1
ATOM 1621 C C . TRP A 1 208 ? 5.157 10.498 -12.110 1.00 91.62 208 TRP A C 1
ATOM 1623 O O . TRP A 1 208 ? 5.515 9.417 -11.658 1.00 91.62 208 TRP A O 1
ATOM 1633 N N . LYS A 1 209 ? 3.871 10.869 -12.056 1.00 95.44 209 LYS A N 1
ATOM 1634 C CA . LYS A 1 209 ? 2.805 10.016 -11.496 1.00 95.44 209 LYS A CA 1
ATOM 1635 C C . LYS A 1 209 ? 1.960 9.350 -12.583 1.00 95.44 209 LYS A C 1
ATOM 1637 O O . LYS A 1 209 ? 1.170 10.030 -13.240 1.00 95.44 209 LYS A O 1
ATOM 1642 N N . TYR A 1 210 ? 2.042 8.024 -12.698 1.00 96.94 210 TYR A N 1
ATOM 1643 C CA . TYR A 1 210 ? 1.137 7.212 -13.519 1.00 96.94 210 TYR A CA 1
ATOM 1644 C C . TYR A 1 210 ? 0.148 6.437 -12.637 1.00 96.94 210 TYR A C 1
ATOM 1646 O O . TYR A 1 210 ? 0.507 5.494 -11.926 1.00 96.94 210 TYR A O 1
ATOM 1654 N N . ARG A 1 211 ? -1.111 6.873 -12.638 1.00 97.62 211 ARG A N 1
ATOM 1655 C CA . ARG A 1 211 ? -2.163 6.435 -11.718 1.00 97.62 211 ARG A CA 1
ATOM 1656 C C . ARG A 1 211 ? -2.993 5.297 -12.312 1.00 97.62 211 ARG A C 1
ATOM 1658 O O . ARG A 1 211 ? -3.360 5.365 -13.478 1.00 97.62 211 ARG A O 1
ATOM 1665 N N . LEU A 1 212 ? -3.347 4.318 -11.484 1.00 97.88 212 LEU A N 1
ATOM 1666 C CA . LEU A 1 212 ? -4.470 3.393 -11.655 1.00 97.88 212 LEU A CA 1
ATOM 1667 C C . LEU A 1 212 ? -5.565 3.764 -10.646 1.00 97.88 212 LEU A C 1
ATOM 1669 O O . LEU A 1 212 ? -5.272 4.034 -9.477 1.00 97.88 212 LEU A O 1
ATOM 1673 N N . SER A 1 213 ? -6.826 3.775 -11.077 1.00 97.81 213 SER A N 1
ATOM 1674 C CA . SER A 1 213 ? -7.964 4.170 -10.236 1.00 97.81 213 SER A CA 1
ATOM 1675 C C . SER A 1 213 ? -9.001 3.055 -10.083 1.00 97.81 213 SER A C 1
ATOM 1677 O O . SER A 1 213 ? -9.629 2.632 -11.054 1.00 97.81 213 SER A O 1
ATOM 1679 N N . ILE A 1 214 ? -9.228 2.630 -8.836 1.00 97.88 214 ILE A N 1
ATOM 1680 C CA . ILE A 1 214 ? -10.295 1.702 -8.446 1.00 97.88 214 ILE A CA 1
ATOM 1681 C C . ILE A 1 214 ? -11.432 2.523 -7.832 1.00 97.88 214 ILE A C 1
ATOM 1683 O O . ILE A 1 214 ? -11.330 3.007 -6.705 1.00 97.88 214 ILE A O 1
ATOM 1687 N N . TYR A 1 215 ? -12.520 2.693 -8.580 1.00 97.44 215 TYR A N 1
ATOM 1688 C CA . TYR A 1 215 ? -13.716 3.392 -8.109 1.00 97.44 215 TYR A CA 1
ATOM 1689 C C . TYR A 1 215 ? -14.694 2.418 -7.457 1.00 97.44 215 TYR A C 1
ATOM 1691 O O . TYR A 1 215 ? -15.029 1.390 -8.056 1.00 97.44 215 TYR A O 1
ATOM 1699 N N . TYR A 1 216 ? -15.174 2.772 -6.262 1.00 97.06 216 TYR A N 1
ATOM 1700 C CA . TYR A 1 216 ? -16.118 1.987 -5.463 1.00 97.06 216 TYR A CA 1
ATOM 1701 C C . TYR A 1 216 ? -15.627 0.546 -5.268 1.00 97.06 216 TYR A C 1
ATOM 1703 O O . TYR A 1 216 ? -16.175 -0.395 -5.845 1.00 97.06 216 TYR A O 1
ATOM 1711 N N . ALA A 1 217 ? -14.535 0.400 -4.514 1.00 97.50 217 ALA A N 1
ATOM 1712 C CA . ALA A 1 217 ? -13.844 -0.865 -4.295 1.00 97.50 217 ALA A CA 1
ATOM 1713 C C . ALA A 1 217 ? -14.798 -1.972 -3.809 1.00 97.50 217 ALA A C 1
ATOM 1715 O O . ALA A 1 217 ? -15.590 -1.769 -2.888 1.00 97.50 217 ALA A O 1
ATOM 1716 N N . LYS A 1 218 ? -14.715 -3.155 -4.412 1.00 97.44 218 LYS A N 1
ATOM 1717 C CA . LYS A 1 218 ? -15.476 -4.357 -4.057 1.00 97.44 218 LYS A CA 1
ATOM 1718 C C . LYS A 1 218 ? -14.523 -5.480 -3.668 1.00 97.44 218 LYS A C 1
ATOM 1720 O O . LYS A 1 218 ? -13.366 -5.474 -4.074 1.00 97.44 218 LYS A O 1
ATOM 1725 N N . VAL A 1 219 ? -15.020 -6.483 -2.944 1.00 96.56 219 VAL A N 1
ATOM 1726 C CA . VAL A 1 219 ? -14.227 -7.653 -2.507 1.00 96.56 219 VAL A CA 1
ATOM 1727 C C . VAL A 1 219 ? -13.495 -8.320 -3.684 1.00 96.56 219 VAL A C 1
ATOM 1729 O O . VAL A 1 219 ? -12.351 -8.747 -3.540 1.00 96.56 219 VAL A O 1
ATOM 1732 N N . GLN A 1 220 ? -14.106 -8.330 -4.874 1.00 97.12 220 GLN A N 1
ATOM 1733 C CA . GLN A 1 220 ? -13.535 -8.872 -6.111 1.00 97.12 220 GLN A CA 1
ATOM 1734 C C . GLN A 1 220 ? -12.359 -8.058 -6.688 1.00 97.12 220 GLN A C 1
ATOM 1736 O O . GLN A 1 220 ? -11.608 -8.598 -7.495 1.00 97.12 220 GLN A O 1
ATOM 1741 N N . ASP A 1 221 ? -12.154 -6.800 -6.283 1.00 97.50 221 ASP A N 1
ATOM 1742 C CA . ASP A 1 221 ? -10.953 -6.023 -6.637 1.00 97.50 221 ASP A CA 1
ATOM 1743 C C . ASP A 1 221 ? -9.725 -6.443 -5.792 1.00 97.50 221 ASP A C 1
ATOM 1745 O O . ASP A 1 221 ? -8.626 -5.932 -5.983 1.00 97.50 221 ASP A O 1
ATOM 1749 N N . SER A 1 222 ? -9.870 -7.379 -4.845 1.00 97.75 222 SER A N 1
ATOM 1750 C CA . SER A 1 222 ? -8.729 -7.924 -4.098 1.00 97.75 222 SER A CA 1
ATOM 1751 C C . SER A 1 222 ? -7.743 -8.630 -5.034 1.00 97.75 222 SER A C 1
ATOM 1753 O O . SER A 1 222 ? -8.128 -9.444 -5.876 1.00 97.75 222 SER A O 1
ATOM 1755 N N . GLY A 1 223 ? -6.449 -8.363 -4.871 1.00 96.69 223 GLY A N 1
ATOM 1756 C CA . GLY A 1 223 ? -5.424 -8.900 -5.757 1.00 96.69 223 GLY A CA 1
ATOM 1757 C C . GLY A 1 223 ? -4.032 -8.328 -5.518 1.00 96.69 223 GLY A C 1
ATOM 1758 O O . GLY A 1 223 ? -3.793 -7.557 -4.590 1.00 96.69 223 GLY A O 1
ATOM 1759 N N . VAL A 1 224 ? -3.089 -8.723 -6.367 1.00 97.44 224 VAL A N 1
ATOM 1760 C CA . VAL A 1 224 ? -1.789 -8.056 -6.490 1.00 97.44 224 VAL A CA 1
ATOM 1761 C C . VAL A 1 224 ? -1.877 -7.075 -7.652 1.00 97.44 224 VAL A C 1
ATOM 1763 O O . VAL A 1 224 ? -2.386 -7.437 -8.709 1.00 97.44 224 VAL A O 1
ATOM 1766 N N . TYR A 1 225 ? -1.389 -5.857 -7.434 1.00 98.12 225 TYR A N 1
ATOM 1767 C CA . TYR A 1 225 ? -1.284 -4.786 -8.419 1.00 98.12 225 TYR A CA 1
ATOM 1768 C C . TYR A 1 225 ? 0.195 -4.478 -8.635 1.00 98.12 225 TYR A C 1
ATOM 1770 O O . TYR A 1 225 ? 0.924 -4.201 -7.678 1.00 98.12 225 TYR A O 1
ATOM 1778 N N . THR A 1 226 ? 0.633 -4.538 -9.885 1.00 98.00 226 THR A N 1
ATOM 1779 C CA . THR A 1 226 ? 2.036 -4.479 -10.287 1.00 98.00 226 THR A CA 1
ATOM 1780 C C . THR A 1 226 ? 2.232 -3.359 -11.294 1.00 98.00 226 THR A C 1
ATOM 1782 O O . THR A 1 226 ? 1.557 -3.329 -12.319 1.00 98.00 226 THR A O 1
ATOM 1785 N N . CYS A 1 227 ? 3.168 -2.455 -11.009 1.00 97.50 227 CYS A N 1
ATOM 1786 C CA . CYS A 1 227 ? 3.639 -1.479 -11.985 1.00 97.50 227 CYS A CA 1
ATOM 1787 C C . CYS A 1 227 ? 4.967 -1.955 -12.578 1.00 97.50 227 CYS A C 1
ATOM 1789 O O . CYS A 1 227 ? 5.901 -2.239 -11.820 1.00 97.50 227 CYS A O 1
ATOM 1791 N N . SER A 1 228 ? 5.057 -2.015 -13.905 1.00 96.25 228 SER A N 1
ATOM 1792 C CA . SER A 1 228 ? 6.250 -2.375 -14.679 1.00 96.25 228 SER A CA 1
ATOM 1793 C C . SER A 1 228 ? 6.758 -1.195 -15.512 1.00 96.25 228 SER A C 1
ATOM 1795 O O . SER A 1 228 ? 5.981 -0.459 -16.115 1.00 96.25 228 SER A O 1
ATOM 1797 N N . THR A 1 229 ? 8.077 -1.008 -15.560 1.00 93.50 229 THR A N 1
ATOM 1798 C CA . THR A 1 229 ? 8.740 -0.041 -16.447 1.00 93.50 229 THR A CA 1
ATOM 1799 C C . THR A 1 229 ? 8.949 -0.641 -17.844 1.00 93.50 229 THR A C 1
ATOM 1801 O O . THR A 1 229 ? 8.991 -1.869 -17.975 1.00 93.50 229 THR A O 1
ATOM 1804 N N . PRO A 1 230 ? 9.182 0.185 -18.885 1.00 92.50 230 PRO A N 1
ATOM 1805 C CA . PRO A 1 230 ? 9.522 -0.291 -20.232 1.00 92.50 230 PRO A CA 1
ATOM 1806 C C . PRO A 1 230 ? 10.725 -1.247 -20.312 1.00 92.50 230 PRO A C 1
ATOM 1808 O O . PRO A 1 230 ? 10.845 -1.994 -21.278 1.00 92.50 230 PRO A O 1
ATOM 1811 N 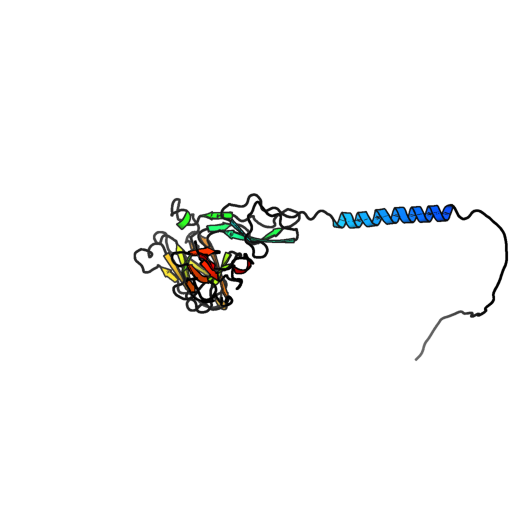N . ARG A 1 231 ? 11.611 -1.253 -19.304 1.00 89.50 231 ARG A N 1
ATOM 1812 C CA . ARG A 1 231 ? 12.778 -2.153 -19.224 1.00 89.50 231 ARG A CA 1
ATOM 1813 C C . ARG A 1 231 ? 12.531 -3.432 -18.416 1.00 89.50 231 ARG A C 1
ATOM 1815 O O . ARG A 1 231 ? 13.470 -4.161 -18.115 1.00 89.50 231 ARG A O 1
ATOM 1822 N N . GLY A 1 232 ? 11.280 -3.713 -18.051 1.00 91.00 232 GLY A N 1
ATOM 1823 C CA . GLY A 1 232 ? 10.893 -4.933 -17.336 1.00 91.00 232 GLY A CA 1
ATOM 1824 C C . GLY A 1 232 ? 11.142 -4.903 -15.825 1.00 91.00 232 GLY A C 1
ATOM 1825 O O . GLY A 1 232 ? 10.923 -5.910 -15.147 1.00 91.00 232 GLY A O 1
ATOM 1826 N N . LEU A 1 233 ? 11.554 -3.766 -15.252 1.00 93.44 233 LEU A N 1
ATOM 1827 C CA . LEU A 1 233 ? 11.613 -3.625 -13.800 1.00 93.44 233 LEU A CA 1
ATOM 1828 C C . LEU A 1 233 ? 10.220 -3.366 -13.248 1.00 93.44 233 LEU A C 1
ATOM 1830 O O . LEU A 1 233 ? 9.558 -2.404 -13.616 1.00 93.44 233 LEU A O 1
ATOM 1834 N N . ALA A 1 234 ? 9.789 -4.213 -12.321 1.00 95.75 234 ALA A N 1
ATOM 1835 C CA . ALA A 1 234 ? 8.471 -4.105 -11.716 1.00 95.75 234 ALA A CA 1
ATOM 1836 C C . ALA A 1 234 ? 8.523 -4.018 -10.192 1.00 95.75 234 ALA A C 1
ATOM 1838 O O . ALA A 1 234 ? 9.448 -4.541 -9.559 1.00 95.75 234 ALA A O 1
ATOM 1839 N N . ASN A 1 235 ? 7.499 -3.404 -9.610 1.00 96.69 235 ASN A N 1
ATOM 1840 C CA . ASN A 1 235 ? 7.201 -3.444 -8.185 1.00 96.69 235 ASN A CA 1
ATOM 1841 C C . ASN A 1 235 ? 5.709 -3.742 -7.986 1.00 96.69 235 ASN A C 1
ATOM 1843 O O . ASN A 1 235 ? 4.898 -3.456 -8.867 1.00 96.69 235 ASN A O 1
ATOM 1847 N N . SER A 1 236 ? 5.348 -4.324 -6.844 1.00 96.75 236 SER A N 1
ATOM 1848 C CA . SER A 1 236 ? 4.012 -4.877 -6.615 1.00 96.75 236 SER A CA 1
ATOM 1849 C C . SER A 1 236 ? 3.517 -4.583 -5.207 1.00 96.75 236 SER A C 1
ATOM 1851 O O . SER A 1 236 ? 4.274 -4.693 -4.244 1.00 96.75 236 SER A O 1
ATOM 1853 N N . ILE A 1 237 ? 2.223 -4.299 -5.076 1.00 96.50 237 ILE A N 1
ATOM 1854 C CA . ILE A 1 237 ? 1.524 -4.246 -3.789 1.00 96.50 237 ILE A CA 1
ATOM 1855 C C . ILE A 1 237 ? 0.339 -5.213 -3.794 1.00 96.50 237 ILE A C 1
ATOM 1857 O O . ILE A 1 237 ? -0.234 -5.502 -4.844 1.00 96.50 237 ILE A O 1
ATOM 1861 N N . ARG A 1 238 ? -0.048 -5.717 -2.620 1.00 96.56 238 ARG A N 1
ATOM 1862 C CA . ARG A 1 238 ? -1.278 -6.501 -2.458 1.00 96.56 238 ARG A CA 1
ATOM 1863 C C . ARG A 1 238 ? -2.376 -5.602 -1.905 1.00 96.56 238 ARG A C 1
ATOM 1865 O O . ARG A 1 238 ? -2.139 -4.890 -0.935 1.00 96.56 238 ARG A O 1
ATOM 1872 N N . VAL A 1 239 ? -3.558 -5.667 -2.503 1.00 97.38 239 VAL A N 1
ATOM 1873 C CA . VAL A 1 239 ? -4.782 -5.005 -2.046 1.00 97.38 239 VAL A CA 1
ATOM 1874 C C . VAL A 1 239 ? -5.782 -6.085 -1.642 1.00 97.38 239 VAL A C 1
ATOM 1876 O O . VAL A 1 239 ? -5.943 -7.083 -2.344 1.00 97.38 239 VAL A O 1
ATOM 1879 N N . HIS A 1 240 ? -6.445 -5.890 -0.511 1.00 96.00 240 HIS A N 1
ATOM 1880 C CA . HIS A 1 240 ? -7.482 -6.771 0.014 1.00 96.00 240 HIS A CA 1
ATOM 1881 C C . HIS A 1 240 ? -8.671 -5.902 0.414 1.00 96.00 240 HIS A C 1
ATOM 1883 O O . HIS A 1 240 ? -8.536 -5.013 1.247 1.00 96.00 240 HIS A O 1
ATOM 1889 N N . VAL A 1 241 ? -9.820 -6.091 -0.229 1.00 96.50 241 VAL A N 1
ATOM 1890 C CA . VAL A 1 241 ? -11.004 -5.264 0.019 1.00 96.50 241 VAL A CA 1
ATOM 1891 C C . VAL A 1 241 ? -11.908 -5.984 1.012 1.00 96.50 241 VAL A C 1
ATOM 1893 O O . VAL A 1 241 ? -12.494 -7.014 0.680 1.00 96.50 241 VAL A O 1
ATOM 1896 N N . VAL A 1 242 ? -12.002 -5.451 2.231 1.00 93.94 242 VAL A N 1
ATOM 1897 C CA . VAL A 1 242 ? -12.613 -6.122 3.387 1.00 93.94 242 VAL A CA 1
ATOM 1898 C C . VAL A 1 242 ? -13.334 -5.115 4.287 1.00 93.94 242 VAL A C 1
ATOM 1900 O O . VAL A 1 242 ? -12.828 -4.024 4.542 1.00 93.94 242 VAL A O 1
ATOM 1903 N N . ASP A 1 243 ? -14.538 -5.462 4.746 1.00 91.25 243 ASP A N 1
ATOM 1904 C CA . ASP A 1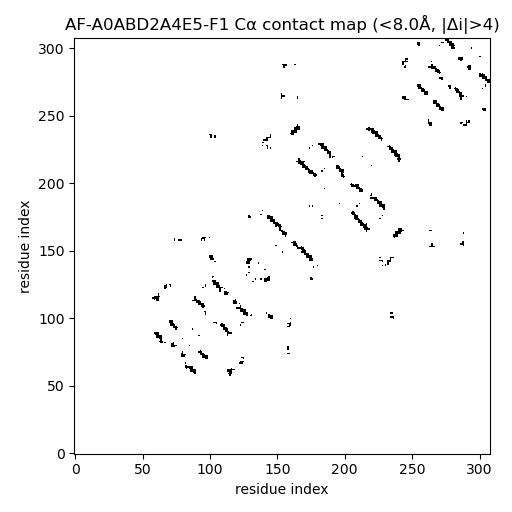 243 ? -15.287 -4.660 5.720 1.00 91.25 243 ASP A CA 1
ATOM 1905 C C . ASP A 1 243 ? -14.781 -4.987 7.129 1.00 91.25 243 ASP A C 1
ATOM 1907 O O . ASP A 1 243 ? -14.942 -6.108 7.614 1.00 91.25 243 ASP A O 1
ATOM 1911 N N . VAL A 1 244 ? -14.118 -4.015 7.758 1.00 87.06 244 VAL A N 1
ATOM 1912 C CA . VAL A 1 244 ? -13.607 -4.121 9.126 1.00 87.06 244 VAL A CA 1
ATOM 1913 C C . VAL A 1 244 ? -14.011 -2.872 9.890 1.00 87.06 244 VAL A C 1
ATOM 1915 O O . VAL A 1 244 ? -13.666 -1.744 9.517 1.00 87.06 244 VAL A O 1
ATOM 1918 N N . GLN A 1 245 ? -14.740 -3.101 10.976 1.00 84.62 245 GLN A N 1
ATOM 1919 C CA . GLN A 1 245 ? -15.263 -2.079 11.870 1.00 84.62 245 GLN A CA 1
ATOM 1920 C C . GLN A 1 245 ? -14.788 -2.395 13.288 1.00 84.62 245 GLN A C 1
ATOM 1922 O O . GLN A 1 245 ? -14.924 -3.520 13.767 1.00 84.62 245 GLN A O 1
ATOM 1927 N N . CYS A 1 246 ? -14.198 -1.403 13.941 1.00 81.69 246 CYS A N 1
ATOM 1928 C CA . CYS A 1 246 ? -13.815 -1.473 15.340 1.00 81.69 246 CYS A CA 1
ATOM 1929 C C . CYS A 1 246 ? -15.030 -1.228 16.254 1.00 81.69 246 CYS A C 1
ATOM 1931 O O . CYS A 1 246 ? -15.975 -0.548 15.848 1.00 81.69 246 CYS A O 1
ATOM 1933 N N . PRO A 1 247 ? -15.003 -1.710 17.509 1.00 80.62 247 PRO A N 1
ATOM 1934 C CA . PRO A 1 247 ? -15.997 -1.342 18.513 1.00 80.62 247 PRO A CA 1
ATOM 1935 C C . PRO A 1 247 ? -16.103 0.179 18.698 1.00 80.62 247 PRO A C 1
ATOM 1937 O O . PRO A 1 247 ? -15.098 0.893 18.670 1.00 80.62 247 PRO A O 1
ATOM 1940 N N . VAL A 1 248 ? -17.313 0.692 18.932 1.00 74.94 248 VAL A N 1
ATOM 1941 C CA . VAL A 1 248 ? -17.492 2.100 19.317 1.00 74.94 248 VAL A CA 1
ATOM 1942 C C . VAL A 1 248 ? -16.903 2.306 20.713 1.00 74.94 248 VAL A C 1
ATOM 1944 O O . VAL A 1 248 ? -17.174 1.531 21.631 1.00 74.94 248 VAL A O 1
ATOM 1947 N N . ILE A 1 249 ? -16.077 3.340 20.867 1.00 71.88 249 ILE A N 1
ATOM 1948 C CA . ILE A 1 249 ? -15.436 3.665 22.140 1.00 71.88 249 ILE A CA 1
ATOM 1949 C C . ILE A 1 249 ? -16.399 4.527 22.948 1.00 71.88 249 ILE A C 1
ATOM 1951 O O . ILE A 1 249 ? -16.664 5.670 22.588 1.00 71.88 249 ILE A O 1
ATOM 1955 N N . ASN A 1 250 ? -16.893 3.985 24.058 1.00 69.56 250 ASN A N 1
ATOM 1956 C CA . ASN A 1 250 ? -17.664 4.749 25.031 1.00 69.56 250 ASN A CA 1
ATOM 1957 C C . ASN A 1 250 ? -16.684 5.445 25.984 1.00 69.56 250 ASN A C 1
ATOM 1959 O O . ASN A 1 250 ? -16.115 4.802 26.870 1.00 69.56 250 ASN A O 1
ATOM 1963 N N . LEU A 1 251 ? -16.451 6.739 25.771 1.00 70.38 251 LEU A N 1
ATOM 1964 C CA . LEU A 1 251 ? -15.596 7.560 26.628 1.00 70.38 251 LEU A CA 1
ATOM 1965 C C . LEU A 1 251 ? -16.396 8.106 27.825 1.00 70.38 251 LEU A C 1
ATOM 1967 O O . LEU A 1 251 ? -17.584 8.394 27.678 1.00 70.38 251 LEU A O 1
ATOM 1971 N N . PRO A 1 252 ? -15.779 8.249 29.012 1.00 66.75 252 PRO A N 1
ATOM 1972 C CA . PRO A 1 252 ? -16.399 8.959 30.127 1.00 66.75 252 PRO A CA 1
ATOM 1973 C C . PRO A 1 252 ? -16.477 10.466 29.835 1.00 66.75 252 PRO A C 1
ATOM 1975 O O . PRO A 1 252 ? -15.533 11.040 29.292 1.00 66.75 252 PRO A O 1
ATOM 1978 N N . GLU A 1 253 ? -17.573 11.116 30.233 1.00 64.69 253 GLU A N 1
ATOM 1979 C CA . GLU A 1 253 ? -17.740 12.566 30.072 1.00 64.69 253 GLU A CA 1
ATOM 1980 C C . GLU A 1 253 ? -16.751 13.355 30.947 1.00 64.69 253 GLU A C 1
ATOM 1982 O O . GLU A 1 253 ? -16.832 13.335 32.176 1.00 64.69 253 GLU A O 1
ATOM 1987 N N . GLY A 1 254 ? -15.855 14.101 30.292 1.00 70.38 254 GLY A N 1
ATOM 1988 C CA . GLY A 1 254 ? -14.976 15.101 30.904 1.00 70.38 254 GLY A CA 1
ATOM 1989 C C . GLY A 1 254 ? -13.799 14.553 31.739 1.00 70.38 254 GLY A C 1
ATOM 1990 O O . GLY A 1 254 ? -13.820 13.424 32.228 1.00 70.38 254 GLY A O 1
ATOM 1991 N N . PRO A 1 255 ? -12.713 15.335 31.912 1.00 76.81 255 PRO A N 1
ATOM 1992 C CA . PRO A 1 255 ? -12.334 16.537 31.159 1.00 76.81 255 PRO A CA 1
ATOM 1993 C C . PRO A 1 255 ? -11.798 16.225 29.747 1.00 76.81 255 PRO A C 1
ATOM 1995 O O . PRO A 1 255 ? -11.288 17.123 29.089 1.00 76.81 255 PRO A O 1
ATOM 1998 N N . LEU A 1 256 ? -11.844 14.962 29.305 1.00 83.12 256 LEU A N 1
ATOM 1999 C CA . LEU A 1 256 ? -11.276 14.518 28.031 1.00 83.12 256 LEU A CA 1
ATOM 2000 C C . LEU A 1 256 ? -11.966 15.192 26.837 1.00 83.12 256 LEU A C 1
ATOM 2002 O O . LEU A 1 256 ? -13.192 15.223 26.768 1.00 83.12 256 LEU A O 1
ATOM 2006 N N . ILE A 1 257 ? -11.164 15.700 25.903 1.00 84.62 257 ILE A N 1
ATOM 2007 C CA . ILE A 1 257 ? -11.607 16.222 24.610 1.00 84.62 257 ILE A CA 1
ATOM 2008 C C . ILE A 1 257 ? -11.245 15.175 23.561 1.00 84.62 257 ILE A C 1
ATOM 2010 O O . ILE A 1 257 ? -10.070 14.840 23.403 1.00 84.62 257 ILE A O 1
ATOM 2014 N N . ASP A 1 258 ? -12.232 14.657 22.836 1.00 83.19 258 ASP A N 1
ATOM 2015 C CA . ASP A 1 258 ? -12.017 13.675 21.779 1.00 83.19 258 ASP A CA 1
ATOM 2016 C C . ASP A 1 258 ? -12.457 14.170 20.396 1.00 83.19 258 ASP A C 1
ATOM 2018 O O . ASP A 1 258 ? -13.352 15.000 20.234 1.00 83.19 258 ASP A O 1
ATOM 2022 N N . LYS A 1 259 ? -11.789 13.645 19.368 1.00 86.00 259 LYS A N 1
ATOM 2023 C CA . LYS A 1 259 ? -12.157 13.826 17.966 1.00 86.00 259 LYS A CA 1
ATOM 2024 C C . LYS A 1 259 ? -12.078 12.481 17.259 1.00 86.00 259 LYS A C 1
ATOM 2026 O O . LYS A 1 259 ? -10.997 12.055 16.853 1.00 86.00 259 LYS A O 1
ATOM 2031 N N . ILE A 1 260 ? -13.228 11.828 17.114 1.00 83.44 260 ILE A N 1
ATOM 2032 C CA . ILE A 1 260 ? -13.372 10.506 16.495 1.00 83.44 260 ILE A CA 1
ATOM 2033 C C . ILE A 1 260 ? -13.865 10.662 15.049 1.00 83.44 260 ILE A C 1
ATOM 2035 O O . ILE A 1 260 ? -14.941 11.200 14.804 1.00 83.44 260 ILE A O 1
ATOM 2039 N N . GLU A 1 261 ? -13.105 10.156 14.075 1.00 84.69 261 GLU A N 1
ATOM 2040 C CA . GLU A 1 261 ? -13.504 10.166 12.654 1.00 84.69 261 GLU A CA 1
ATOM 2041 C C . GLU A 1 261 ? -14.559 9.089 12.331 1.00 84.69 261 GLU A C 1
ATOM 2043 O O . GLU A 1 261 ? -15.250 9.141 11.314 1.00 84.69 261 GLU A O 1
ATOM 2048 N N . GLY A 1 262 ? -14.659 8.058 13.172 1.00 82.94 262 GLY A N 1
ATOM 2049 C CA . GLY A 1 262 ? -15.636 6.972 13.101 1.00 82.94 262 GLY A CA 1
ATOM 2050 C C . GLY A 1 262 ? -15.016 5.616 13.448 1.00 82.94 262 GLY A C 1
ATOM 2051 O O . GLY A 1 262 ? -13.909 5.543 13.971 1.00 82.94 262 GLY A O 1
ATOM 2052 N N . ALA A 1 263 ? -15.733 4.535 13.138 1.00 81.50 263 ALA A N 1
ATOM 2053 C CA . ALA A 1 263 ? -15.387 3.179 13.576 1.00 81.50 263 ALA A CA 1
ATOM 2054 C C . ALA A 1 263 ? -14.768 2.268 12.489 1.00 81.50 263 ALA A C 1
ATOM 2056 O O . ALA A 1 263 ? -14.511 1.099 12.756 1.00 81.50 263 ALA A O 1
ATOM 2057 N N . ARG A 1 264 ? -14.542 2.743 11.257 1.00 85.31 264 ARG A N 1
ATOM 2058 C CA . ARG A 1 264 ? -14.003 1.907 10.159 1.00 85.31 264 ARG A CA 1
ATOM 2059 C C . ARG A 1 264 ? -12.485 1.771 10.254 1.00 85.31 264 ARG A C 1
ATOM 2061 O O . ARG A 1 264 ? -11.818 2.691 10.721 1.00 85.31 264 ARG A O 1
ATOM 2068 N N . MET A 1 265 ? -11.915 0.676 9.746 1.00 85.88 265 MET A N 1
ATOM 2069 C CA . MET A 1 265 ? -10.453 0.545 9.659 1.00 85.88 265 MET A CA 1
ATOM 2070 C C . MET A 1 265 ? -9.811 1.736 8.934 1.00 85.88 265 MET A C 1
ATOM 2072 O O . MET A 1 265 ? -10.344 2.240 7.943 1.00 85.88 265 MET A O 1
ATOM 2076 N N . GLY A 1 266 ? -8.678 2.204 9.452 1.00 82.38 266 GLY A N 1
ATOM 2077 C CA . GLY A 1 266 ? -8.005 3.423 9.005 1.00 82.38 266 GLY A CA 1
ATOM 2078 C C . GLY A 1 266 ? -8.512 4.723 9.637 1.00 82.38 266 GLY A C 1
ATOM 2079 O O . GLY A 1 266 ? -7.765 5.694 9.621 1.00 82.38 266 GLY A O 1
ATOM 2080 N N . HIS A 1 267 ? -9.717 4.763 10.224 1.00 85.06 267 HIS A N 1
ATOM 2081 C CA . HIS A 1 267 ? -10.172 5.941 10.973 1.00 85.06 267 HIS A CA 1
ATOM 2082 C C . HIS A 1 267 ? -9.344 6.108 12.249 1.00 85.06 267 HIS A C 1
ATOM 2084 O O . HIS A 1 267 ? -8.967 5.124 12.900 1.00 85.06 267 HIS A O 1
ATOM 2090 N N . SER A 1 268 ? -9.099 7.361 12.616 1.00 84.00 268 SER A N 1
ATOM 2091 C CA . SER A 1 268 ? -8.408 7.750 13.837 1.00 84.00 268 SER A CA 1
ATOM 2092 C C . SER A 1 268 ? -9.344 8.378 14.872 1.00 84.00 268 SER A C 1
ATOM 2094 O O . SER A 1 268 ? -10.423 8.895 14.565 1.00 84.00 268 SER A O 1
ATOM 2096 N N . ALA A 1 269 ? -8.918 8.294 16.129 1.00 83.25 269 ALA A N 1
ATOM 2097 C CA . ALA A 1 269 ? -9.472 9.053 17.235 1.00 83.25 269 ALA A CA 1
ATOM 2098 C C . ALA A 1 269 ? -8.323 9.761 17.953 1.00 83.25 269 ALA A C 1
ATOM 2100 O O . ALA A 1 269 ? -7.366 9.107 18.380 1.00 83.25 269 ALA A O 1
ATOM 2101 N N . ASN A 1 270 ? -8.430 11.083 18.061 1.00 86.94 270 ASN A N 1
ATOM 2102 C CA . ASN A 1 270 ? -7.468 11.926 18.762 1.00 86.94 270 ASN A CA 1
ATOM 2103 C C . ASN A 1 270 ? -8.034 12.339 20.118 1.00 86.94 270 ASN A C 1
ATOM 2105 O O . ASN A 1 270 ? -9.226 12.627 20.224 1.00 86.94 270 ASN A O 1
ATOM 2109 N N . PHE A 1 271 ? -7.164 12.391 21.123 1.00 85.19 271 PHE A N 1
ATOM 2110 C CA . PHE A 1 271 ? -7.493 12.712 22.505 1.00 85.19 271 PHE A CA 1
ATOM 2111 C C . PHE A 1 271 ? -6.601 13.839 23.014 1.00 85.19 271 PHE A C 1
ATOM 2113 O O . PHE A 1 271 ? -5.375 13.786 22.892 1.00 85.19 271 PHE A O 1
ATOM 2120 N N . GLU A 1 272 ? -7.227 14.839 23.618 1.00 87.25 272 GLU A N 1
ATOM 2121 C CA . GLU A 1 272 ? -6.589 16.023 24.178 1.00 87.25 272 GLU A CA 1
ATOM 2122 C C . GLU A 1 272 ? -7.188 16.333 25.557 1.00 87.25 272 GLU A C 1
ATOM 2124 O O . GLU A 1 272 ? -8.294 15.902 25.892 1.00 87.25 272 GLU A O 1
ATOM 2129 N N . CYS A 1 273 ? -6.440 17.058 26.385 1.00 87.19 273 CYS A N 1
ATOM 2130 C CA . CYS A 1 273 ? -6.883 17.489 27.705 1.00 87.19 273 CYS A CA 1
ATOM 2131 C C . CYS A 1 273 ? -6.848 19.018 27.798 1.00 87.19 273 CYS A C 1
ATOM 2133 O O . CYS A 1 273 ? -5.921 19.632 27.265 1.00 87.19 273 CYS A O 1
ATOM 2135 N N . PRO A 1 274 ? -7.816 19.648 28.485 1.00 88.62 274 PRO A N 1
ATOM 2136 C CA . PRO A 1 274 ? -7.829 21.087 28.687 1.00 88.62 274 PRO A CA 1
ATOM 2137 C C . PRO A 1 274 ? -6.645 21.546 29.547 1.00 88.62 274 PRO A C 1
ATOM 2139 O O . PRO A 1 274 ? -6.039 20.771 30.292 1.00 88.62 274 PRO A O 1
ATOM 2142 N N . LEU A 1 275 ? -6.350 22.847 29.479 1.00 86.94 275 LEU A N 1
ATOM 2143 C CA . LEU A 1 275 ? -5.362 23.488 30.347 1.00 86.94 275 LEU A CA 1
ATOM 2144 C C . LEU A 1 275 ? -5.654 23.168 31.820 1.00 86.94 275 LEU A C 1
ATOM 2146 O O . LEU A 1 275 ? -6.804 23.181 32.255 1.00 86.94 275 LEU A O 1
ATOM 2150 N N . GLY A 1 276 ? -4.601 22.878 32.583 1.00 84.00 276 GLY A N 1
ATOM 2151 C CA . GLY A 1 276 ? -4.730 22.360 33.946 1.00 84.00 276 GLY A CA 1
ATOM 2152 C C . GLY A 1 276 ? -4.682 20.832 34.045 1.00 84.00 276 GLY A C 1
ATOM 2153 O O . GLY A 1 276 ? -4.593 20.330 35.160 1.00 84.00 276 GLY A O 1
ATOM 2154 N N . TYR A 1 277 ? -4.654 20.102 32.924 1.00 86.12 277 TYR A N 1
ATOM 2155 C CA . TYR A 1 277 ? -4.604 18.640 32.921 1.00 86.12 277 TYR A CA 1
ATOM 2156 C C . TYR A 1 277 ? -3.523 18.062 31.990 1.00 86.12 277 TYR A C 1
ATOM 2158 O O . TYR A 1 277 ? -3.069 18.707 31.044 1.00 86.12 277 TYR A O 1
ATOM 2166 N N . ARG A 1 278 ? -3.141 16.807 32.246 1.00 84.31 278 ARG A N 1
ATOM 2167 C CA . ARG A 1 278 ? -2.249 15.964 31.443 1.00 84.31 278 ARG A CA 1
ATOM 2168 C C . ARG A 1 278 ? -2.993 14.702 31.006 1.00 84.31 278 ARG A C 1
ATOM 2170 O O . ARG A 1 278 ? -3.655 14.065 31.821 1.00 84.31 278 ARG A O 1
ATOM 2177 N N . LEU A 1 279 ? -2.838 14.312 29.742 1.00 84.75 279 LEU A N 1
ATOM 2178 C CA . LEU A 1 279 ? -3.373 13.050 29.231 1.00 84.75 279 LEU A CA 1
ATOM 2179 C C . LEU A 1 279 ? -2.535 11.859 29.718 1.00 84.75 279 LEU A C 1
ATOM 2181 O O . LEU A 1 279 ? -1.339 11.782 29.435 1.00 84.75 279 LEU A O 1
ATOM 2185 N N . GLU A 1 280 ? -3.175 10.900 30.382 1.00 82.62 280 GLU A N 1
ATOM 2186 C CA . GLU A 1 280 ? -2.657 9.539 30.519 1.00 82.62 280 GLU A CA 1
ATOM 2187 C C . GLU A 1 280 ? -3.111 8.666 29.340 1.00 82.62 280 GLU A C 1
ATOM 2189 O O . GLU A 1 280 ? -4.292 8.627 28.991 1.00 82.62 280 GLU A O 1
ATOM 2194 N N . GLY A 1 281 ? -2.168 7.934 28.740 1.00 76.81 281 GLY A N 1
ATOM 2195 C CA . GLY A 1 281 ? -2.409 7.056 27.591 1.00 76.81 281 GLY A CA 1
ATOM 2196 C C . GLY A 1 281 ? -1.886 7.620 26.266 1.00 76.81 281 GLY A C 1
ATOM 2197 O O . GLY A 1 281 ? -1.001 8.473 26.237 1.00 76.81 281 GLY A O 1
ATOM 2198 N N . ALA A 1 282 ? -2.399 7.096 25.152 1.00 78.06 282 ALA A N 1
ATOM 2199 C CA . ALA A 1 282 ? -2.044 7.565 23.813 1.00 78.06 282 ALA A CA 1
ATOM 2200 C C . ALA A 1 282 ? -2.919 8.761 23.402 1.00 78.06 282 ALA A C 1
ATOM 2202 O O . ALA A 1 282 ? -4.134 8.710 23.562 1.00 78.06 282 ALA A O 1
ATOM 2203 N N . SER A 1 283 ? -2.324 9.799 22.811 1.00 80.50 283 SER A N 1
ATOM 2204 C CA . SER A 1 283 ? -3.047 10.962 22.261 1.00 80.50 283 SER A CA 1
ATOM 2205 C C . SER A 1 283 ? -3.732 10.699 20.918 1.00 80.50 283 SER A C 1
ATOM 2207 O O . SER A 1 283 ? -4.545 11.502 20.471 1.00 80.50 283 SER A O 1
ATOM 2209 N N . MET A 1 284 ? -3.418 9.581 20.265 1.00 81.25 284 MET A N 1
ATOM 2210 C CA . MET A 1 284 ? -4.049 9.146 19.024 1.00 81.25 284 MET A CA 1
ATOM 2211 C C . MET A 1 284 ? -4.102 7.620 18.976 1.00 81.25 284 MET A C 1
ATOM 2213 O O . MET A 1 284 ? -3.124 6.941 19.298 1.00 81.25 284 MET A O 1
ATOM 2217 N N . ILE A 1 285 ? -5.228 7.088 18.513 1.00 80.12 285 ILE A N 1
ATOM 2218 C CA . ILE A 1 285 ? -5.402 5.677 18.159 1.00 80.12 285 ILE A CA 1
ATOM 2219 C C . ILE A 1 285 ? -5.976 5.562 16.745 1.00 80.12 285 ILE A C 1
ATOM 2221 O O . ILE A 1 285 ? -6.642 6.470 16.253 1.00 80.12 285 ILE A O 1
ATOM 2225 N N . THR A 1 286 ? -5.737 4.429 16.086 1.00 82.44 286 THR A N 1
ATOM 2226 C CA . THR A 1 286 ? -6.234 4.154 14.729 1.00 82.44 286 THR A CA 1
ATOM 2227 C C . THR A 1 286 ? -6.858 2.764 14.689 1.00 82.44 286 THR A C 1
ATOM 2229 O O . THR A 1 286 ? -6.276 1.811 15.215 1.00 82.44 286 THR A O 1
ATOM 2232 N N . CYS A 1 287 ? -8.031 2.634 14.068 1.00 81.69 287 CYS A N 1
ATOM 2233 C CA . CYS A 1 287 ? -8.691 1.344 13.883 1.00 81.69 287 CYS A CA 1
ATOM 2234 C C . CYS A 1 287 ? -7.894 0.469 12.899 1.00 81.69 287 CYS A C 1
ATOM 2236 O O . CYS A 1 287 ? -7.626 0.884 11.768 1.00 81.69 287 CYS A O 1
ATOM 2238 N N . GLN A 1 288 ? -7.498 -0.734 13.323 1.00 80.38 288 GLN A N 1
ATOM 2239 C CA . GLN A 1 288 ? -6.665 -1.636 12.524 1.00 80.38 288 GLN A CA 1
ATOM 2240 C C . GLN A 1 288 ? -7.477 -2.621 11.666 1.00 80.38 288 GLN A C 1
ATOM 2242 O O . GLN A 1 288 ? -8.672 -2.831 11.861 1.00 80.38 288 GLN A O 1
ATOM 2247 N N . TYR A 1 289 ? -6.779 -3.249 10.717 1.00 72.31 289 TYR A N 1
ATOM 2248 C CA . TYR A 1 289 ? -7.274 -4.244 9.754 1.00 72.31 289 TYR A CA 1
ATOM 2249 C C . TYR A 1 289 ? -7.938 -5.497 10.366 1.00 72.31 289 TYR A C 1
ATOM 2251 O O . TYR A 1 289 ? -8.585 -6.244 9.643 1.00 72.31 289 TYR A O 1
ATOM 2259 N N . ASN A 1 290 ? -7.755 -5.772 11.660 1.00 71.38 290 ASN A N 1
ATOM 2260 C CA . ASN A 1 290 ? -8.320 -6.934 12.354 1.00 71.38 290 ASN A CA 1
ATOM 2261 C C . ASN A 1 290 ? -9.451 -6.570 13.332 1.00 71.38 290 ASN A C 1
ATOM 2263 O O . ASN A 1 290 ? -9.896 -7.433 14.081 1.00 71.38 290 ASN A O 1
ATOM 2267 N N . GLY A 1 291 ? -9.892 -5.306 13.374 1.00 59.72 291 GLY A N 1
ATOM 2268 C CA . GLY A 1 291 ? -10.916 -4.828 14.314 1.00 59.72 291 GLY A CA 1
ATOM 2269 C C . GLY A 1 291 ? -10.441 -4.727 15.771 1.00 59.72 291 GLY A C 1
ATOM 2270 O O . GLY A 1 291 ? -11.097 -4.077 16.586 1.00 59.72 291 GLY A O 1
ATOM 2271 N N . GLU A 1 292 ? -9.273 -5.291 16.098 1.00 61.06 292 GLU A N 1
ATOM 2272 C CA . GLU A 1 292 ? -8.581 -5.038 17.355 1.00 61.06 292 GLU A CA 1
ATOM 2273 C C . GLU A 1 292 ? -8.101 -3.588 17.359 1.00 61.06 292 GLU A C 1
ATOM 2275 O O . GLU A 1 292 ? -7.098 -3.204 16.750 1.00 61.06 292 GLU A O 1
ATOM 2280 N N . GLN A 1 293 ? -8.824 -2.752 18.092 1.00 55.69 293 GLN A N 1
ATOM 2281 C CA . GLN A 1 293 ? -8.268 -1.494 18.549 1.00 55.69 293 GLN A CA 1
ATOM 2282 C C . GLN A 1 293 ? -7.022 -1.808 19.385 1.00 55.69 293 GLN A C 1
ATOM 2284 O O . GLN A 1 293 ? -7.060 -2.658 20.279 1.00 55.69 293 GLN A O 1
ATOM 2289 N N . LEU A 1 294 ? -5.939 -1.055 19.163 1.00 49.03 294 LEU A N 1
ATOM 2290 C CA . LEU A 1 294 ? -4.701 -1.125 19.960 1.00 49.03 294 LEU A CA 1
ATOM 2291 C C . LEU A 1 294 ? -4.913 -0.925 21.478 1.00 49.03 294 LEU A C 1
ATOM 2293 O O . LEU A 1 294 ? -3.999 -1.169 22.263 1.00 49.03 294 LEU A O 1
ATOM 2297 N N . ILE A 1 295 ? -6.130 -0.550 21.886 1.00 42.00 295 ILE A N 1
ATOM 2298 C CA . ILE A 1 295 ? -6.673 -0.578 23.249 1.00 42.00 295 ILE A CA 1
ATOM 2299 C C . ILE A 1 295 ? -6.302 -1.870 24.009 1.00 42.00 295 ILE A C 1
ATOM 2301 O O . ILE A 1 295 ? -5.996 -1.797 25.197 1.00 42.00 295 ILE A O 1
ATOM 2305 N N . LEU A 1 296 ? -6.231 -3.038 23.355 1.00 41.44 296 LEU A N 1
ATOM 2306 C CA . LEU A 1 296 ? -5.861 -4.294 24.034 1.00 41.44 296 LEU A CA 1
ATOM 2307 C C . LEU A 1 296 ? -4.361 -4.455 24.362 1.00 41.44 296 LEU A C 1
ATOM 2309 O O . LEU A 1 296 ? -4.025 -5.289 25.202 1.00 41.44 296 LEU A O 1
ATOM 2313 N N . ILE A 1 297 ? -3.456 -3.643 23.797 1.00 40.19 297 ILE A N 1
ATOM 2314 C CA . ILE A 1 297 ? -2.024 -3.661 24.178 1.00 40.19 297 ILE A CA 1
ATOM 2315 C C . ILE A 1 297 ? -1.766 -2.863 25.471 1.00 40.19 297 ILE A C 1
ATOM 2317 O O . ILE A 1 297 ? -0.704 -2.983 26.081 1.00 40.19 297 ILE A O 1
ATOM 2321 N N . MET A 1 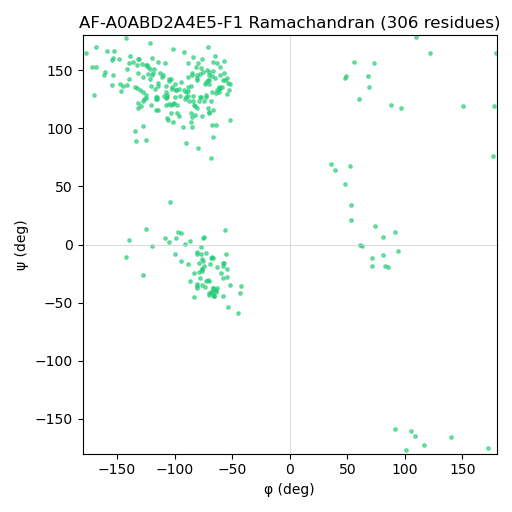298 ? -2.765 -2.141 25.989 1.00 30.52 298 MET A N 1
ATOM 2322 C CA . MET A 1 298 ? -2.730 -1.634 27.357 1.00 30.52 298 MET A CA 1
ATOM 2323 C C . MET A 1 298 ? -4.046 -1.898 28.093 1.00 30.52 298 MET A C 1
ATOM 2325 O O . MET A 1 298 ? -4.863 -1.000 28.268 1.00 30.52 298 MET A O 1
ATOM 2329 N N . PHE A 1 299 ? -4.132 -3.069 28.737 1.00 35.03 299 PHE A N 1
ATOM 2330 C CA . PHE A 1 299 ? -5.062 -3.383 29.846 1.00 35.03 299 PHE A CA 1
ATOM 2331 C C . PHE A 1 299 ? -4.959 -2.428 31.073 1.00 35.03 299 PHE A C 1
ATOM 2333 O O . PHE A 1 299 ? -5.483 -2.717 32.149 1.00 35.03 299 PHE A O 1
ATOM 2340 N N . LYS A 1 300 ? -4.267 -1.288 30.933 1.00 40.12 300 LYS A N 1
ATOM 2341 C CA . LYS A 1 300 ? -4.148 -0.185 31.896 1.00 40.12 300 LYS A CA 1
ATOM 2342 C C . LYS A 1 300 ? -4.203 1.221 31.265 1.00 40.12 300 LYS A C 1
ATOM 2344 O O . LYS A 1 300 ? -4.066 2.187 32.006 1.00 40.12 300 LYS A O 1
ATOM 2349 N N . ALA A 1 301 ? -4.420 1.377 29.954 1.00 47.22 301 ALA A N 1
ATOM 2350 C CA . ALA A 1 301 ? -4.592 2.703 29.350 1.00 47.22 301 ALA A CA 1
ATOM 2351 C C . ALA A 1 301 ? -6.020 3.214 29.588 1.00 47.22 301 ALA A C 1
ATOM 2353 O O . ALA A 1 301 ? -6.902 3.082 28.742 1.00 47.22 301 ALA A O 1
ATOM 2354 N N . LYS A 1 302 ? -6.252 3.804 30.763 1.00 55.50 302 LYS A N 1
ATOM 2355 C CA . LYS A 1 302 ? -7.386 4.709 30.952 1.00 55.50 302 LYS A CA 1
ATOM 2356 C C . LYS A 1 302 ? -7.027 6.0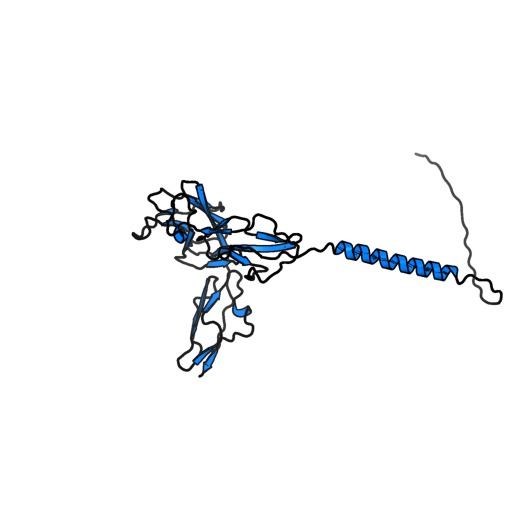30 30.282 1.00 55.50 302 LYS A C 1
ATOM 2358 O O . LYS A 1 302 ? -6.171 6.735 30.798 1.00 55.50 302 LYS A O 1
ATOM 2363 N N . PHE A 1 303 ? -7.693 6.366 29.179 1.00 66.56 303 PHE A N 1
ATOM 2364 C CA . PHE A 1 303 ? -7.650 7.723 28.636 1.00 66.56 303 PHE A CA 1
ATOM 2365 C C . PHE A 1 303 ? -8.292 8.652 29.665 1.00 66.56 303 PHE A C 1
ATOM 2367 O O . PHE A 1 303 ? -9.506 8.627 29.876 1.00 66.56 303 PHE A O 1
ATOM 2374 N N . ARG A 1 304 ? -7.454 9.387 30.391 1.00 72.56 304 ARG A N 1
ATOM 2375 C CA . ARG A 1 304 ? -7.861 10.244 31.500 1.00 72.56 304 ARG A CA 1
ATOM 2376 C C . ARG A 1 304 ? -7.039 11.516 31.466 1.00 72.56 304 ARG A C 1
ATOM 2378 O O . ARG A 1 304 ? -5.826 11.471 31.293 1.00 72.56 304 ARG A O 1
ATOM 2385 N N . CYS A 1 305 ? -7.713 12.631 31.696 1.00 77.06 305 CYS A N 1
ATOM 2386 C CA . CYS A 1 305 ? -7.065 13.879 32.044 1.00 77.06 305 CYS A CA 1
ATOM 2387 C C . CYS A 1 305 ? -6.830 13.891 33.557 1.00 77.06 305 CYS A C 1
ATOM 2389 O O . CYS A 1 305 ? -7.786 13.960 34.329 1.00 77.06 305 CYS A O 1
ATOM 2391 N N . GLU A 1 306 ? -5.575 13.776 33.983 1.00 78.38 306 GLU A N 1
ATOM 2392 C CA . GLU A 1 306 ? -5.170 14.010 35.372 1.00 78.38 306 GLU A CA 1
ATOM 2393 C C . GLU A 1 306 ? -4.835 15.485 35.563 1.00 78.38 306 GLU A C 1
ATOM 2395 O O . GLU A 1 306 ? -4.177 16.075 34.710 1.00 78.38 306 GLU A O 1
ATOM 2400 N N . GLN A 1 307 ? -5.305 16.089 36.651 1.00 79.44 307 GLN A N 1
ATOM 2401 C CA . GLN A 1 307 ? -5.018 17.489 36.961 1.00 79.44 307 GLN A CA 1
ATOM 2402 C C . GLN A 1 307 ? -3.576 17.633 37.485 1.00 79.44 307 GLN A C 1
ATOM 2404 O O . GLN A 1 307 ? -3.068 16.696 38.105 1.00 79.44 307 GLN A O 1
ATOM 2409 N N . TRP A 1 308 ? -2.925 18.772 37.216 1.00 67.88 308 TRP A N 1
ATOM 2410 C CA . TRP A 1 308 ? -1.628 19.119 37.830 1.00 67.88 308 TRP A CA 1
ATOM 2411 C C . TRP A 1 308 ? -1.750 19.351 39.343 1.00 67.88 308 TRP A C 1
ATOM 2413 O O . TRP A 1 308 ? -2.798 19.894 39.765 1.00 67.88 308 TRP A O 1
#

pLDDT: mean 77.16, std 21.69, range [25.36, 98.12]

Mean predicted aligned error: 14.65 Å

Solvent-accessible surface area (backbone atoms only — not comparable to full-atom values): 17778 Å² total; per-residue (Å²): 130,88,77,90,86,84,86,79,90,83,83,88,84,89,89,86,83,89,87,83,82,89,75,91,86,87,90,80,93,72,71,67,65,60,55,51,52,53,49,52,53,51,58,58,56,57,57,61,54,50,54,59,58,48,59,74,50,62,74,64,36,42,20,66,46,71,92,68,49,91,57,55,42,38,21,46,92,88,39,81,49,64,52,90,77,47,70,43,53,47,77,42,64,35,28,39,26,48,71,52,73,30,45,32,41,74,48,57,42,49,63,36,36,22,49,68,44,35,68,50,73,50,78,50,39,67,42,69,7,29,72,70,46,66,55,60,70,68,64,79,81,40,29,38,15,35,48,76,49,60,93,39,70,41,44,22,73,38,70,67,57,33,39,35,29,32,62,59,13,29,43,35,41,32,34,39,50,58,45,93,79,50,70,68,46,80,49,64,68,40,86,77,67,90,66,58,67,48,64,39,84,52,88,94,35,42,58,32,32,42,32,39,43,45,72,53,34,42,60,65,68,30,32,45,43,31,41,30,40,83,79,72,40,56,28,68,45,38,40,39,37,48,89,37,61,29,77,82,82,86,76,74,88,62,69,53,43,77,52,71,75,56,43,41,22,42,28,39,35,39,48,47,44,52,93,68,38,43,69,41,63,73,54,62,50,54,27,32,63,80,30,59,46,66,65,74,83,36,94,75,57,59,80,40,47,45,70,119

Secondary structure (DSSP, 8-state):
------------------------------SHHHHHHHHHHHHHHHHHHHHHHHHTTS--PPEE--S--TTEEEEETTEEE-GGG-EEPTT-EEEEEESSTTTEEEES-SEEEEETTEEESPPPEEEE-TTTTTT-S-TTSSPPEEEEEEEES-EEE-TTSEEEE-TT-EEEEEEE--GGG---EEEES--S---EEEE--STTTTTTEEEEEE-S--GGG-EEEEEE-TTS-EEEEEEEE---BPPP----SSS-EEEE--SBTT-EEEEE--TTEEEES-SEEE--TTS--GGGG-TT---EEEE-

InterPro domains:
  IPR000436 Sushi/SCR/CCP domain [PF00084] (78-126)
  IPR000436 Sushi/SCR/CCP domain [PF00084] (246-291)
  IPR000436 Sushi/SCR/CCP domain [PS50923] (61-128)
  IPR000436 Sushi/SCR/CCP domain [SM00032] (63-126)
  IPR000436 Sushi/SCR/CCP domain [SM00032] (246-305)
  IPR000436 Sushi/SCR/CCP domain [cd00033] (77-127)
  IPR000436 Sushi/SCR/CCP domain [cd00033] (266-292)
  IPR003599 Immunoglobulin domain subtype [SM00409] (160-242)
  IPR007110 Immunoglobulin-like domain [PS50835] (151-240)
  IPR013783 Immunoglobulin-like fold [G3DSA:2.60.40.10] (143-245)
  IPR035976 Sushi/SCR/CCP superfamily [SSF57535] (79-127)
  IPR035976 Sushi/SCR/CCP superfamily [SSF57535] (244-292)
  IPR036179 Immunoglobulin-like domain superfamily [SSF48726] (159-274)

Nearest PDB structures (foldseek):
  4wrl-assembly1_C  TM=4.369E-01  e=3.239E-03  Homo sapiens
  2bk8-assembly1_A  TM=5.247E-01  e=9.706E-03  Homo sapiens
  7s0x-assembly2_D  TM=3.713E-01  e=2.620E-02  Homo sapiens
  5foa-assembly2_F  TM=2.611E-01  e=2.360E-02  Homo sapiens
  6grs-assembly1_A  TM=2.553E-01  e=1.193E-01  Mus musculus

Foldseek 3Di:
DDDDDDDDDDDDDDDDDDDDDDDDDDDDDDPPVVVVVVVVVVVVVVVVVVVVVVVVPPPQFFAALPDAEPQKFKDFPQDTDDRHPDGHGAQGKIAIDGNDQQQWFKDKDRIWHTGSRDTPIGGIDTHGACVRCVCPDPNQPGAWGKDKDWPDAFWAQGSNQAIEGEFQTKMKIWTFGFPVQPDKDKDKDQPPDDWDWAADPDPVGRGTTIITIDGRDDQSRFTKMKIADPNGRIGIHTYGHDWAFADDDDADDDDKDKDWPHTTARTKMAIDGDPQWDWQADRMWGQHPHNDTCVVVDPPRDGDTDGD

Radius of gyration: 35.57 Å; Cα contacts (8 Å, |Δi|>4): 603; chains: 1; bounding box: 48×109×77 Å